Protein AF-A0A958JP51-F1 (afdb_monomer_lite)

Secondary structure (DSSP, 8-state):
--------TT-----TT--HHHHHHHHHHHHHHHHHHHHHHHHHHHHHHHHHHHH-HHHHHHHHTTS-HHHHHHHHHHHHHHHHHHHHHHHHHHTT-HHHHHHHHHHHHHHHHHHHHHHHHHHHHHHTTT--TTPPPP--------------------------------------SS-STT--HHHHHHHHSHHHHHHHHHHHHHHHHHHHHHHHHHHHHHHHHHHHHTT---TT--HHHHHHHHHHHHHHHHHHHHHHHHHT--

Radius of gyration: 28.47 Å; chains: 1; bounding box: 73×41×104 Å

Structure (mmCIF, N/CA/C/O backbone):
data_AF-A0A958JP51-F1
#
_entry.id   AF-A0A958JP51-F1
#
loop_
_atom_site.group_PDB
_atom_site.id
_atom_site.type_symbol
_atom_site.label_atom_id
_atom_site.label_alt_id
_atom_site.label_comp_id
_atom_site.label_asym_id
_atom_site.label_entity_id
_atom_site.label_seq_id
_atom_site.pdbx_PDB_ins_code
_atom_site.Cartn_x
_atom_site.Cartn_y
_atom_site.Cartn_z
_atom_site.occupancy
_atom_site.B_iso_or_equiv
_atom_site.auth_seq_id
_atom_site.auth_comp_id
_atom_site.auth_asym_id
_atom_site.auth_atom_id
_atom_site.pdbx_PDB_model_num
ATOM 1 N N . MET A 1 1 ? -7.200 9.959 56.970 1.00 37.75 1 MET A N 1
ATOM 2 C CA . MET A 1 1 ? -8.333 9.121 56.521 1.00 37.75 1 MET A CA 1
ATOM 3 C C . MET A 1 1 ? -7.795 8.211 55.434 1.00 37.75 1 MET A C 1
ATOM 5 O O . MET A 1 1 ? -7.477 8.697 54.359 1.00 37.75 1 MET A O 1
ATOM 9 N N . ASN A 1 2 ? -7.560 6.942 55.772 1.00 36.47 2 ASN A N 1
ATOM 10 C CA . ASN A 1 2 ? -6.975 5.949 54.872 1.00 36.47 2 ASN A CA 1
ATOM 11 C C . ASN A 1 2 ? -8.091 5.343 54.016 1.00 36.47 2 ASN A C 1
ATOM 13 O O . ASN A 1 2 ? -8.955 4.657 54.556 1.00 36.47 2 ASN A O 1
ATOM 17 N N . SER A 1 3 ? -8.073 5.582 52.705 1.00 45.62 3 SER A N 1
ATOM 18 C CA . SER A 1 3 ? -8.899 4.826 51.760 1.00 45.62 3 SER A CA 1
ATOM 19 C C . SER A 1 3 ? -8.223 3.484 51.498 1.00 45.62 3 SER A C 1
ATOM 21 O O . SER A 1 3 ? -7.276 3.401 50.719 1.00 45.62 3 SER A O 1
ATOM 23 N N . ALA A 1 4 ? -8.672 2.444 52.196 1.00 45.09 4 ALA A N 1
ATOM 24 C CA . ALA A 1 4 ? -8.298 1.072 51.893 1.00 45.09 4 ALA A CA 1
ATOM 25 C C . ALA A 1 4 ? -8.981 0.657 50.581 1.00 45.09 4 ALA A C 1
ATOM 27 O O . ALA A 1 4 ? -10.206 0.623 50.495 1.00 45.09 4 ALA A O 1
ATOM 28 N N . VAL A 1 5 ? -8.173 0.391 49.555 1.00 55.03 5 VAL A N 1
ATOM 29 C CA . VAL A 1 5 ? -8.600 -0.295 48.334 1.00 55.03 5 VAL A CA 1
ATOM 30 C C . VAL A 1 5 ? -8.840 -1.753 48.706 1.00 55.03 5 VAL A C 1
ATOM 32 O O . VAL A 1 5 ? -7.921 -2.449 49.132 1.00 55.03 5 VAL A O 1
ATOM 35 N N . GLU A 1 6 ? -10.089 -2.183 48.590 1.00 50.16 6 GLU A N 1
ATOM 36 C CA . GLU A 1 6 ? -10.520 -3.558 48.806 1.00 50.16 6 GLU A CA 1
ATOM 37 C C . GLU A 1 6 ? -9.935 -4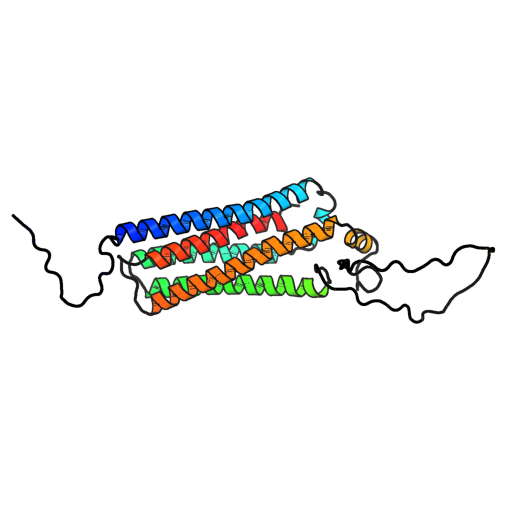.441 47.693 1.00 50.16 6 GLU A C 1
ATOM 39 O O . GLU A 1 6 ? -10.326 -4.353 46.529 1.00 50.16 6 GLU A O 1
ATOM 44 N N . THR A 1 7 ? -8.921 -5.239 48.029 1.00 52.84 7 THR A N 1
ATOM 45 C CA . THR A 1 7 ? -8.293 -6.187 47.108 1.00 52.84 7 THR A CA 1
ATOM 46 C C . THR A 1 7 ? -9.070 -7.503 47.114 1.00 52.84 7 THR A C 1
ATOM 48 O O . THR A 1 7 ? -9.228 -8.144 48.152 1.00 52.84 7 THR A O 1
ATOM 51 N N . ILE A 1 8 ? -9.560 -7.920 45.944 1.00 51.72 8 ILE A N 1
ATOM 52 C CA . ILE A 1 8 ? -10.233 -9.213 45.767 1.00 51.72 8 ILE A CA 1
ATOM 53 C C . ILE A 1 8 ? -9.187 -10.340 45.907 1.00 51.72 8 ILE A C 1
ATOM 55 O O . ILE A 1 8 ? -8.178 -10.320 45.199 1.00 51.72 8 ILE A O 1
ATOM 59 N N . PRO A 1 9 ? -9.381 -11.327 46.802 1.00 43.66 9 PRO A N 1
ATOM 60 C CA . PRO A 1 9 ? -8.396 -12.379 47.030 1.00 43.66 9 PRO A CA 1
ATOM 61 C C . PRO A 1 9 ? -8.438 -13.423 45.902 1.00 43.66 9 PRO A C 1
ATOM 63 O O . PRO A 1 9 ? -9.409 -14.169 45.782 1.00 43.66 9 PRO A O 1
ATOM 66 N N . GLY A 1 10 ? -7.375 -13.497 45.091 1.00 57.69 10 GLY A N 1
ATOM 67 C CA . GLY A 1 10 ? -7.165 -14.590 44.128 1.00 57.69 10 GLY A CA 1
ATOM 68 C C . GLY A 1 10 ? -6.575 -14.214 42.764 1.00 57.69 10 GLY A C 1
ATOM 69 O O . GLY A 1 10 ? -6.248 -15.118 41.998 1.00 57.69 10 GLY A O 1
ATOM 70 N N . GLU A 1 11 ? -6.410 -12.930 42.440 1.00 50.94 11 GLU A N 1
ATOM 71 C CA . GLU A 1 11 ? -5.748 -12.527 41.190 1.00 50.94 11 GLU A CA 1
ATOM 72 C C . GLU A 1 11 ? -4.213 -12.592 41.321 1.00 50.94 11 GLU A C 1
ATOM 74 O O . GLU A 1 11 ? -3.666 -12.151 42.339 1.00 50.94 11 GLU A O 1
ATOM 79 N N . PRO A 1 12 ? -3.485 -13.117 40.312 1.00 52.62 12 PRO A N 1
ATOM 80 C CA . PRO A 1 12 ? -2.040 -12.938 40.242 1.00 52.62 12 PRO A CA 1
ATOM 81 C C . PRO A 1 12 ? -1.725 -11.435 40.261 1.00 52.62 12 PRO A C 1
ATOM 83 O O . PRO A 1 12 ? -2.520 -10.653 39.738 1.00 52.62 12 PRO A O 1
ATOM 86 N N . PRO A 1 13 ? -0.580 -11.001 40.816 1.00 46.22 13 PRO A N 1
ATOM 87 C CA . PRO A 1 13 ? -0.207 -9.592 40.869 1.00 46.22 13 PRO A CA 1
ATOM 88 C C . PRO A 1 13 ? 0.138 -9.093 39.458 1.00 46.22 13 PRO A C 1
ATOM 90 O O . PRO A 1 13 ? 1.299 -8.961 39.075 1.00 46.22 13 PRO A O 1
ATOM 93 N N . HIS A 1 14 ? -0.881 -8.852 38.640 1.00 55.03 14 HIS A N 1
ATOM 94 C CA . HIS A 1 14 ? -0.756 -8.191 37.357 1.00 55.03 14 HIS A CA 1
ATOM 95 C C . HIS A 1 14 ? -0.577 -6.705 37.650 1.00 55.03 14 HIS A C 1
ATOM 97 O O . HIS A 1 14 ? -1.416 -6.083 38.291 1.00 55.03 14 HIS A O 1
ATOM 103 N N . ALA A 1 15 ? 0.559 -6.147 37.238 1.00 47.84 15 ALA A N 1
ATOM 104 C CA . ALA A 1 15 ? 0.958 -4.776 37.527 1.00 47.84 15 ALA A CA 1
ATOM 105 C C . ALA A 1 15 ? -0.172 -3.759 37.253 1.00 47.84 15 ALA A C 1
ATOM 107 O O . ALA A 1 15 ? -0.397 -3.345 36.116 1.00 47.84 15 ALA A O 1
ATOM 108 N N . HIS A 1 16 ? -0.836 -3.302 38.317 1.00 51.72 16 HIS A N 1
ATOM 109 C CA . HIS A 1 16 ? -1.935 -2.328 38.313 1.00 51.72 16 HIS A CA 1
ATOM 110 C C . HIS A 1 16 ? -1.513 -0.894 37.901 1.00 51.72 16 HIS A C 1
ATOM 112 O O . HIS A 1 16 ? -2.215 0.068 38.200 1.00 51.72 16 HIS A O 1
ATOM 118 N N . HIS A 1 17 ? -0.366 -0.713 37.232 1.00 55.16 17 HIS A N 1
ATOM 119 C CA . HIS A 1 17 ? 0.190 0.608 36.902 1.00 55.16 17 HIS A CA 1
ATOM 120 C C . HIS A 1 17 ? -0.088 1.078 35.462 1.00 55.16 17 HIS A C 1
ATOM 122 O O . HIS A 1 17 ? 0.061 2.261 35.154 1.00 55.16 17 HIS A O 1
ATOM 128 N N . TRP A 1 18 ? -0.545 0.198 34.570 1.00 46.44 18 TRP A N 1
ATOM 129 C CA . TRP A 1 18 ? -0.950 0.603 33.223 1.00 46.44 18 TRP A CA 1
ATOM 130 C C . TRP A 1 18 ? -2.435 0.944 33.229 1.00 46.44 18 TRP A C 1
ATOM 132 O O . TRP A 1 18 ? -3.292 0.082 33.047 1.00 46.44 18 TRP A O 1
ATOM 142 N N . THR A 1 19 ? -2.761 2.219 33.439 1.00 59.75 19 THR A N 1
ATOM 143 C CA . THR A 1 19 ? -4.101 2.698 33.091 1.00 59.75 19 THR A CA 1
ATOM 144 C C . THR A 1 19 ? -4.345 2.396 31.607 1.00 59.75 19 THR A C 1
ATOM 146 O O . THR A 1 19 ? -3.432 2.487 30.780 1.00 59.75 19 THR A O 1
ATOM 149 N N . SER A 1 20 ? -5.577 2.038 31.240 1.00 65.25 20 SER A N 1
ATOM 150 C CA . SER A 1 20 ? -5.958 1.796 29.835 1.00 65.25 20 SER A CA 1
ATOM 151 C C . SER A 1 20 ? -5.598 2.972 28.914 1.00 65.25 20 SER A C 1
ATOM 153 O O . SER A 1 20 ? -5.308 2.776 27.736 1.00 65.25 20 SER A O 1
ATOM 155 N N . VAL A 1 21 ? -5.536 4.182 29.479 1.00 70.19 21 VAL A N 1
ATOM 156 C CA . VAL A 1 21 ? -5.087 5.409 28.820 1.00 70.19 21 VAL A CA 1
ATOM 157 C C . VAL A 1 21 ? -3.595 5.355 28.471 1.00 70.19 21 VAL A C 1
ATOM 159 O O . VAL A 1 21 ? -3.239 5.636 27.330 1.00 70.19 21 VAL A O 1
ATOM 162 N N . ASN A 1 22 ? -2.715 4.957 29.394 1.00 76.25 22 ASN A N 1
ATOM 163 C CA . ASN A 1 22 ? -1.275 4.850 29.118 1.00 76.25 22 ASN A CA 1
ATOM 164 C C . ASN A 1 22 ? -0.978 3.758 28.077 1.00 76.25 22 ASN A C 1
ATOM 166 O O . ASN A 1 22 ? -0.143 3.956 27.196 1.00 76.25 22 ASN A O 1
ATOM 170 N N . ALA A 1 23 ? -1.708 2.640 28.129 1.00 75.12 23 ALA A N 1
ATOM 171 C CA . ALA A 1 23 ? -1.588 1.564 27.144 1.00 75.12 23 ALA A CA 1
ATOM 172 C C . ALA A 1 23 ? -2.005 2.011 25.727 1.00 75.12 23 ALA A C 1
ATOM 174 O O . ALA A 1 23 ? -1.327 1.682 24.755 1.00 75.12 23 ALA A O 1
ATOM 175 N N . TYR A 1 24 ? -3.078 2.800 25.602 1.00 80.94 24 TYR A N 1
ATOM 176 C CA . TYR A 1 24 ? -3.524 3.368 24.323 1.00 80.94 24 TYR A 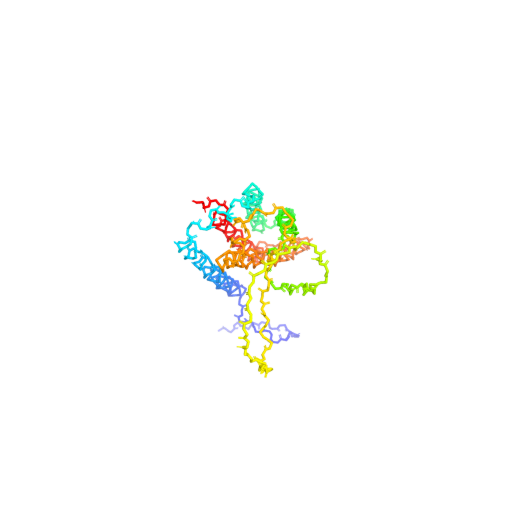CA 1
ATOM 177 C C . TYR A 1 24 ? -2.476 4.303 23.702 1.00 80.94 24 TYR A C 1
ATOM 179 O O . TYR A 1 24 ? -2.110 4.137 22.537 1.00 80.94 24 TYR A O 1
ATOM 187 N N . HIS A 1 25 ? -1.948 5.249 24.486 1.00 85.12 25 HIS A N 1
ATOM 188 C CA . HIS A 1 25 ? -0.916 6.171 24.006 1.00 85.12 25 HIS A CA 1
ATOM 189 C C . HIS A 1 25 ? 0.371 5.434 23.621 1.00 85.12 25 HIS A C 1
ATOM 191 O O . HIS A 1 25 ? 0.960 5.745 22.588 1.00 85.12 25 HIS A O 1
ATOM 197 N N . GLY A 1 26 ? 0.770 4.425 24.403 1.00 87.88 26 GLY A N 1
ATOM 198 C CA . GLY A 1 26 ? 1.921 3.579 24.092 1.00 87.88 26 GLY A CA 1
ATOM 199 C C . GLY A 1 26 ? 1.754 2.815 22.777 1.00 87.88 26 GLY A C 1
ATOM 200 O O . GLY A 1 26 ? 2.653 2.841 21.939 1.00 87.88 26 GLY A O 1
ATOM 201 N N . ALA A 1 27 ? 0.589 2.200 22.550 1.00 87.25 27 ALA A N 1
ATOM 202 C CA . ALA A 1 27 ? 0.302 1.486 21.305 1.00 87.25 27 ALA A CA 1
ATOM 203 C C . ALA A 1 27 ? 0.300 2.422 20.085 1.00 87.25 27 ALA A C 1
ATOM 205 O O . ALA A 1 27 ? 0.856 2.082 19.043 1.00 87.25 27 ALA A O 1
ATOM 206 N N . LYS A 1 28 ? -0.270 3.626 20.221 1.00 89.25 28 LYS A N 1
ATOM 207 C CA . LYS A 1 28 ? -0.290 4.632 19.152 1.00 89.25 28 LYS A CA 1
ATOM 208 C C . LYS A 1 28 ? 1.109 5.155 18.835 1.00 89.25 28 LYS A C 1
ATOM 210 O O . LYS A 1 28 ? 1.472 5.231 17.667 1.00 89.25 28 LYS A O 1
ATOM 215 N N . LEU A 1 29 ? 1.908 5.468 19.856 1.00 93.31 29 LEU A N 1
ATOM 216 C CA . LEU A 1 29 ? 3.301 5.883 19.683 1.00 93.31 29 LEU A CA 1
ATOM 217 C C . LEU A 1 29 ? 4.128 4.781 19.005 1.00 93.31 29 LEU A C 1
ATOM 219 O O . LEU A 1 29 ? 4.841 5.059 18.045 1.00 93.31 29 LEU A O 1
ATOM 223 N N . GLY A 1 30 ? 3.986 3.533 19.460 1.00 92.62 30 GLY A N 1
ATOM 224 C CA . GLY A 1 30 ? 4.644 2.381 18.844 1.00 92.62 30 GLY A CA 1
ATOM 225 C C . GLY A 1 30 ? 4.264 2.218 17.373 1.00 92.62 30 GLY A C 1
ATOM 226 O O . GLY A 1 30 ? 5.141 2.025 16.535 1.00 92.62 30 GLY A O 1
ATOM 227 N N . MET A 1 31 ? 2.981 2.386 17.044 1.00 93.38 31 MET A N 1
ATOM 228 C CA . MET A 1 31 ? 2.515 2.352 15.660 1.00 93.38 31 MET A CA 1
ATOM 229 C C . MET A 1 31 ? 3.140 3.467 14.819 1.00 93.38 31 MET A C 1
ATOM 231 O O . MET A 1 31 ? 3.646 3.186 13.745 1.00 93.38 31 MET A O 1
ATOM 235 N N . TRP A 1 32 ? 3.167 4.714 15.295 1.00 93.38 32 TRP A N 1
ATOM 236 C CA . TRP A 1 32 ? 3.796 5.821 14.560 1.00 93.38 32 TRP A CA 1
ATOM 237 C C . TRP A 1 32 ? 5.288 5.605 14.314 1.00 93.38 32 TRP A C 1
ATOM 239 O O . TRP A 1 32 ? 5.765 5.882 13.217 1.00 93.38 32 TRP A O 1
ATOM 249 N N . LEU A 1 33 ? 6.016 5.091 15.308 1.00 94.88 33 LEU A N 1
ATOM 250 C CA . LEU A 1 33 ? 7.431 4.755 15.150 1.00 94.88 33 LEU A CA 1
ATOM 251 C C . LEU A 1 33 ? 7.628 3.650 14.109 1.00 94.88 33 LEU A C 1
ATOM 253 O O . LEU A 1 33 ? 8.486 3.782 13.243 1.00 94.88 33 LEU A O 1
ATOM 257 N N . PHE A 1 34 ? 6.798 2.608 14.151 1.00 95.06 34 PHE A N 1
ATOM 258 C CA . PHE A 1 34 ? 6.803 1.548 13.147 1.00 95.06 34 PHE A CA 1
ATOM 259 C C . PHE A 1 34 ? 6.471 2.078 11.738 1.00 95.06 34 PHE A C 1
ATOM 261 O O . PHE A 1 34 ? 7.186 1.797 10.781 1.00 95.06 34 PHE A O 1
ATOM 268 N N . LEU A 1 35 ? 5.444 2.921 11.596 1.00 94.56 35 LEU A N 1
ATOM 269 C CA . LEU A 1 35 ? 5.109 3.555 10.316 1.00 94.56 35 LEU A CA 1
ATOM 270 C C . LEU A 1 35 ? 6.269 4.413 9.795 1.00 94.56 35 LEU A C 1
ATOM 272 O O . LEU A 1 35 ? 6.564 4.391 8.604 1.00 94.56 35 LEU A O 1
ATOM 276 N N . ALA A 1 36 ? 6.955 5.144 10.676 1.00 95.38 36 ALA A N 1
ATOM 277 C CA . ALA A 1 36 ? 8.116 5.939 10.298 1.00 95.38 36 ALA A CA 1
ATOM 278 C C . ALA A 1 36 ? 9.265 5.062 9.777 1.00 95.38 36 ALA A C 1
ATOM 280 O O . ALA A 1 36 ? 9.894 5.423 8.784 1.00 95.38 36 ALA A O 1
ATOM 281 N N . THR A 1 37 ? 9.521 3.900 10.388 1.00 96.12 37 THR A N 1
ATOM 282 C CA . THR A 1 37 ? 10.550 2.974 9.887 1.00 96.12 37 THR A CA 1
ATOM 283 C C . THR A 1 37 ? 10.197 2.401 8.520 1.00 96.12 37 THR A C 1
ATOM 285 O O . THR A 1 37 ? 11.075 2.316 7.664 1.00 96.12 37 THR A O 1
ATOM 288 N N . GLU A 1 38 ? 8.922 2.094 8.275 1.00 95.50 38 GLU A N 1
ATOM 289 C CA . GLU A 1 38 ? 8.458 1.641 6.959 1.00 95.50 38 GLU A CA 1
ATOM 290 C C . GLU A 1 38 ? 8.603 2.739 5.897 1.00 95.50 38 GLU A C 1
ATOM 292 O O . GLU A 1 38 ? 9.118 2.496 4.805 1.00 95.50 38 GLU A O 1
ATOM 297 N N . ILE A 1 39 ? 8.246 3.986 6.227 1.00 94.88 39 ILE A N 1
ATOM 298 C CA . ILE A 1 39 ? 8.467 5.132 5.334 1.00 94.88 39 ILE A CA 1
ATOM 299 C C . ILE A 1 39 ? 9.953 5.270 4.998 1.00 94.88 39 ILE A C 1
ATOM 301 O O . ILE A 1 39 ? 10.288 5.468 3.832 1.00 94.88 39 ILE A O 1
ATOM 305 N N . LEU A 1 40 ? 10.851 5.152 5.980 1.00 95.31 40 LEU A N 1
ATOM 306 C CA . LEU A 1 40 ? 12.295 5.235 5.743 1.00 95.31 40 LEU A CA 1
ATOM 307 C C . LEU A 1 40 ? 12.798 4.100 4.841 1.00 95.31 40 LEU A C 1
ATOM 309 O O . LEU A 1 40 ? 13.578 4.365 3.925 1.00 95.31 40 LEU A O 1
ATOM 313 N N . LEU A 1 41 ? 12.320 2.870 5.054 1.00 93.19 41 LEU A N 1
ATOM 314 C CA . LEU A 1 41 ? 12.662 1.710 4.229 1.00 93.19 41 LEU A CA 1
ATOM 315 C C . LEU A 1 41 ? 12.305 1.950 2.756 1.00 93.19 41 LEU A C 1
ATOM 317 O O . LEU A 1 41 ? 13.159 1.806 1.880 1.00 93.19 41 LEU A O 1
ATOM 321 N N . PHE A 1 42 ? 11.078 2.393 2.477 1.00 93.00 42 PHE A N 1
ATOM 322 C CA . PHE A 1 42 ? 10.661 2.706 1.109 1.00 93.00 42 PHE A CA 1
ATOM 323 C C . PHE A 1 42 ? 11.318 3.980 0.562 1.00 93.00 42 PHE A C 1
ATOM 325 O O . PHE A 1 42 ? 11.619 4.041 -0.627 1.00 93.00 42 PHE A O 1
ATOM 332 N N . SER A 1 43 ? 11.620 4.973 1.404 1.00 92.69 43 SER A N 1
ATOM 333 C CA . SER A 1 43 ? 12.287 6.214 0.978 1.00 92.69 43 SER A CA 1
ATOM 334 C C . SER A 1 43 ? 13.678 5.959 0.404 1.00 92.69 43 SER A C 1
ATOM 336 O O . SER A 1 43 ? 14.044 6.571 -0.602 1.00 92.69 43 SER A O 1
ATOM 338 N N . VAL A 1 44 ? 14.450 5.044 1.001 1.00 92.31 44 VAL A N 1
ATOM 339 C CA . VAL A 1 44 ? 15.766 4.659 0.470 1.00 92.31 44 VAL A CA 1
ATOM 340 C C . VAL A 1 44 ? 15.610 4.018 -0.907 1.00 92.31 44 VAL A C 1
ATOM 342 O O . VAL A 1 44 ? 16.285 4.433 -1.845 1.00 92.31 44 VAL A O 1
ATOM 345 N N . LEU A 1 45 ? 14.667 3.084 -1.062 1.00 89.94 45 LEU A N 1
ATOM 346 C CA . LEU A 1 45 ? 14.409 2.418 -2.342 1.00 89.94 45 LEU A CA 1
ATOM 347 C C . LEU A 1 45 ? 13.928 3.398 -3.424 1.00 89.94 45 LEU A C 1
ATOM 349 O O . LEU A 1 45 ? 14.433 3.365 -4.548 1.00 89.94 45 LEU A O 1
ATOM 353 N N . PHE A 1 46 ? 13.019 4.316 -3.081 1.00 90.25 46 PHE A N 1
ATOM 354 C CA . PHE A 1 46 ? 12.558 5.366 -3.990 1.00 90.25 46 PHE A CA 1
ATOM 355 C C . PHE A 1 46 ? 13.686 6.305 -4.405 1.00 90.25 46 PHE A C 1
ATOM 357 O O . PHE A 1 46 ? 13.808 6.623 -5.585 1.00 90.25 46 PHE A O 1
ATOM 364 N N . THR A 1 47 ? 14.536 6.721 -3.465 1.00 88.94 47 THR A N 1
ATOM 365 C CA . THR A 1 47 ? 15.676 7.599 -3.759 1.00 88.94 47 THR A CA 1
ATOM 366 C C . THR A 1 47 ? 16.688 6.889 -4.653 1.00 88.94 47 THR A C 1
ATOM 368 O O . THR A 1 47 ? 17.148 7.472 -5.632 1.00 88.94 47 THR A O 1
ATOM 371 N N . SER A 1 48 ? 16.997 5.617 -4.380 1.00 85.44 48 SER A N 1
ATOM 372 C CA . SER A 1 48 ? 17.865 4.806 -5.238 1.00 85.44 48 SER A CA 1
ATOM 373 C C . SER A 1 48 ? 17.313 4.697 -6.658 1.00 85.44 48 SER A C 1
ATOM 375 O O . SER A 1 48 ? 18.055 4.935 -7.608 1.00 85.44 48 SER A O 1
ATOM 377 N N . PHE A 1 49 ? 16.019 4.411 -6.820 1.00 84.50 49 PHE A N 1
ATOM 378 C CA . PHE A 1 49 ? 15.389 4.356 -8.139 1.00 84.50 49 PHE A CA 1
ATOM 379 C C . PHE A 1 49 ? 15.353 5.723 -8.834 1.00 84.50 49 PHE A C 1
ATOM 381 O O . PHE A 1 49 ? 15.629 5.807 -10.027 1.00 84.50 49 PHE A O 1
ATOM 388 N N . ALA A 1 50 ? 15.067 6.804 -8.105 1.00 85.44 50 ALA A N 1
ATOM 389 C CA . ALA A 1 50 ? 15.057 8.156 -8.654 1.00 85.44 50 ALA A CA 1
ATOM 390 C C . ALA A 1 50 ? 16.451 8.578 -9.144 1.00 85.44 50 ALA A C 1
ATOM 392 O O . ALA A 1 50 ? 16.586 9.057 -10.265 1.00 85.44 50 ALA A O 1
ATOM 393 N N . ILE A 1 51 ? 17.508 8.346 -8.358 1.00 84.69 51 ILE A N 1
ATOM 394 C CA . ILE A 1 51 ? 18.892 8.607 -8.788 1.00 84.69 51 ILE A CA 1
ATOM 395 C C . ILE A 1 51 ? 19.223 7.771 -10.026 1.00 84.69 51 ILE A C 1
ATOM 397 O O . ILE A 1 51 ? 19.758 8.292 -11.002 1.00 84.69 51 ILE A O 1
ATOM 401 N N . TYR A 1 52 ? 18.865 6.488 -10.005 1.00 79.25 52 TYR A N 1
ATOM 402 C CA . TYR A 1 52 ? 19.088 5.580 -11.121 1.00 79.25 52 TYR A CA 1
ATOM 403 C C . TYR A 1 52 ? 18.402 6.068 -12.413 1.00 79.25 52 TYR A C 1
ATOM 405 O O . TYR A 1 52 ? 19.023 6.115 -13.474 1.00 79.25 52 TYR A O 1
ATOM 413 N N . ARG A 1 53 ? 17.157 6.543 -12.301 1.00 77.38 53 ARG A N 1
ATOM 414 C CA . ARG A 1 53 ? 16.391 7.201 -13.371 1.00 77.38 53 ARG A CA 1
ATOM 415 C C . ARG A 1 53 ? 17.112 8.433 -13.916 1.00 77.38 53 ARG A C 1
ATOM 417 O O . ARG A 1 53 ? 17.216 8.561 -15.131 1.00 77.38 53 ARG A O 1
ATOM 424 N N . PHE A 1 54 ? 17.588 9.328 -13.046 1.00 79.81 54 PHE A N 1
ATOM 425 C CA . PHE A 1 54 ? 18.257 10.570 -13.457 1.00 79.81 54 PHE A CA 1
ATOM 426 C C . PHE A 1 54 ? 19.578 10.320 -14.191 1.00 79.81 54 PHE A C 1
ATOM 428 O O . PHE A 1 54 ? 19.926 11.081 -15.090 1.00 79.81 54 PHE A O 1
ATOM 435 N N . LEU A 1 55 ? 20.305 9.261 -13.827 1.00 76.50 55 LEU A N 1
ATOM 436 C CA . LEU A 1 55 ? 21.584 8.915 -14.449 1.00 76.50 55 LEU A CA 1
ATOM 437 C C . LEU A 1 55 ? 21.419 8.196 -15.800 1.00 76.50 55 LEU A C 1
ATOM 439 O O . LEU A 1 55 ? 22.250 8.386 -16.684 1.00 76.50 55 LEU A O 1
ATOM 443 N N . TYR A 1 56 ? 20.347 7.417 -15.985 1.00 71.00 56 TYR A N 1
ATOM 444 C CA . TYR A 1 56 ? 20.117 6.584 -17.178 1.00 71.00 56 TYR A CA 1
ATOM 445 C C . TYR A 1 56 ? 18.795 6.916 -17.890 1.00 71.00 56 TYR A C 1
ATOM 447 O O . TYR A 1 56 ? 18.023 6.032 -18.264 1.00 71.00 56 TYR A O 1
ATOM 455 N N . LEU A 1 57 ? 18.535 8.212 -18.104 1.00 64.19 57 LEU A N 1
ATOM 456 C CA . LEU A 1 57 ? 17.300 8.724 -18.719 1.00 64.19 57 LEU A CA 1
ATOM 457 C C . LEU A 1 57 ? 17.008 8.121 -20.111 1.00 64.19 57 LEU A C 1
ATOM 459 O O . LEU A 1 57 ? 15.845 7.879 -20.425 1.00 64.19 57 LEU A O 1
ATOM 463 N N . GLY A 1 58 ? 18.044 7.860 -20.920 1.00 58.88 58 GLY A N 1
ATOM 464 C CA . GLY A 1 58 ? 17.913 7.401 -22.312 1.00 58.88 58 GLY A CA 1
ATOM 465 C C . GLY A 1 58 ? 17.544 5.922 -22.495 1.00 58.88 58 GLY A C 1
ATOM 466 O O . GLY A 1 58 ? 16.830 5.598 -23.437 1.00 58.88 58 GLY A O 1
ATOM 467 N N . GLU A 1 59 ? 17.968 5.025 -21.595 1.00 56.91 59 GLU A N 1
ATOM 468 C CA . GLU A 1 59 ? 17.615 3.589 -21.660 1.00 56.91 59 GLU A CA 1
ATOM 469 C C . GLU A 1 59 ? 16.296 3.269 -20.938 1.00 56.91 59 GLU A C 1
ATOM 471 O O . GLU A 1 59 ? 15.682 2.228 -21.170 1.00 56.91 59 GLU A O 1
ATOM 476 N N . PHE A 1 60 ? 15.825 4.185 -20.088 1.00 56.97 60 PHE A N 1
ATOM 477 C CA . PHE A 1 60 ? 14.584 4.034 -19.331 1.00 56.97 60 PHE A CA 1
ATOM 478 C C . PHE A 1 60 ? 13.334 4.065 -20.216 1.00 56.97 60 PHE A C 1
ATOM 480 O O . PHE A 1 60 ? 12.390 3.324 -19.959 1.00 56.97 60 PHE A O 1
ATOM 487 N N . HIS A 1 61 ? 13.339 4.880 -21.274 1.00 55.41 61 HIS A N 1
ATOM 488 C CA . HIS A 1 61 ? 12.186 5.040 -22.165 1.00 55.41 61 HIS A CA 1
ATOM 489 C C . HIS A 1 61 ? 11.816 3.721 -22.870 1.00 55.41 61 HIS A C 1
ATOM 491 O O . HIS A 1 61 ? 10.648 3.416 -23.075 1.00 55.41 61 HIS A O 1
ATOM 497 N N . SER A 1 62 ? 12.803 2.871 -23.171 1.00 54.81 62 SER A N 1
ATOM 498 C CA . SER A 1 62 ? 12.579 1.544 -23.766 1.00 54.81 62 SER A CA 1
ATOM 499 C C . SER A 1 62 ? 12.020 0.517 -22.770 1.00 54.81 62 SER A C 1
ATOM 501 O O . SER A 1 62 ? 11.421 -0.482 -23.177 1.00 54.81 62 SER A O 1
ATOM 503 N N . ALA A 1 63 ? 12.230 0.738 -21.468 1.00 56.72 63 ALA A N 1
ATOM 504 C CA . ALA A 1 63 ? 11.761 -0.138 -20.398 1.00 56.72 63 ALA A CA 1
ATOM 505 C C . ALA A 1 63 ? 10.370 0.268 -19.876 1.00 56.72 63 ALA A C 1
ATOM 507 O O . ALA A 1 63 ? 9.550 -0.616 -19.628 1.00 56.72 63 ALA A O 1
ATOM 508 N N . SER A 1 64 ? 10.071 1.570 -19.768 1.00 58.41 64 SER A N 1
ATOM 509 C CA . SER A 1 64 ? 8.763 2.074 -19.312 1.00 58.41 64 SER A CA 1
ATOM 510 C C . SER A 1 64 ? 7.628 1.726 -20.280 1.00 58.41 64 SER A C 1
ATOM 512 O O . SER A 1 64 ? 6.533 1.382 -19.840 1.00 58.41 64 SER A O 1
ATOM 514 N N . LEU A 1 65 ? 7.905 1.676 -21.588 1.00 59.47 65 LEU A N 1
ATOM 515 C CA . LEU A 1 65 ? 6.938 1.268 -22.618 1.00 59.47 65 LEU A CA 1
ATOM 516 C C . LEU A 1 65 ? 6.447 -0.185 -22.479 1.00 59.47 65 LEU A C 1
ATOM 518 O O . LEU A 1 65 ? 5.413 -0.537 -23.044 1.00 59.47 65 LEU A O 1
ATOM 522 N N . GLN A 1 66 ? 7.166 -1.037 -21.741 1.00 58.19 66 GLN A N 1
ATOM 523 C CA . GLN A 1 66 ? 6.753 -2.422 -21.480 1.00 58.19 66 GLN A CA 1
ATOM 524 C C . GLN A 1 66 ? 5.825 -2.548 -20.261 1.00 58.19 66 GLN A C 1
ATOM 526 O O . GLN A 1 66 ? 5.347 -3.643 -19.950 1.00 58.19 66 GLN A O 1
ATOM 531 N N . LEU A 1 67 ? 5.576 -1.451 -19.540 1.00 67.75 67 LEU A N 1
ATOM 532 C CA . LEU A 1 67 ? 4.657 -1.419 -18.413 1.00 67.75 67 LEU A CA 1
ATOM 533 C C . LEU A 1 67 ? 3.290 -0.891 -18.861 1.00 67.75 67 LEU A C 1
ATOM 535 O O . LEU A 1 67 ? 3.151 0.235 -19.332 1.00 67.75 67 LEU A O 1
ATOM 539 N N . ASP A 1 68 ? 2.243 -1.691 -18.651 1.00 72.00 68 ASP A N 1
ATOM 540 C CA . ASP A 1 68 ? 0.875 -1.256 -18.924 1.00 72.00 68 ASP A CA 1
ATOM 541 C C . ASP A 1 68 ? 0.364 -0.345 -17.796 1.00 72.00 68 ASP A C 1
ATOM 543 O O . ASP A 1 68 ? -0.122 -0.790 -16.748 1.00 72.00 68 ASP A O 1
ATOM 547 N N . TRP A 1 69 ? 0.463 0.965 -18.021 1.00 78.81 69 TRP A N 1
ATOM 548 C CA . TRP A 1 69 ? -0.026 1.981 -17.090 1.00 78.81 69 TRP A CA 1
ATOM 549 C C . TRP A 1 69 ? -1.533 1.871 -16.817 1.00 78.81 69 TRP A C 1
ATOM 551 O O . TRP A 1 69 ? -1.976 2.311 -15.757 1.00 78.81 69 TRP A O 1
ATOM 561 N N . ARG A 1 70 ? -2.338 1.269 -17.709 1.00 80.31 70 ARG A N 1
ATOM 562 C CA . ARG A 1 70 ? -3.802 1.154 -17.544 1.00 80.31 70 ARG A CA 1
ATOM 563 C C . ARG A 1 70 ? -4.158 0.173 -16.434 1.00 80.31 70 ARG A C 1
ATOM 565 O O . ARG A 1 70 ? -5.046 0.443 -15.618 1.00 80.31 70 ARG A O 1
ATOM 572 N N . MET A 1 71 ? -3.435 -0.943 -16.375 1.00 77.75 71 MET A N 1
ATOM 573 C CA . MET A 1 71 ? -3.561 -1.933 -15.303 1.00 77.75 71 MET A CA 1
ATOM 574 C C . MET A 1 71 ? -3.083 -1.345 -13.969 1.00 77.75 71 MET A C 1
ATOM 576 O O . MET A 1 71 ? -3.735 -1.522 -12.937 1.00 77.75 71 MET A O 1
ATOM 580 N N . GLY A 1 72 ? -2.004 -0.555 -13.999 1.00 80.06 72 GLY A N 1
ATOM 581 C CA . GLY A 1 72 ? -1.541 0.221 -12.845 1.00 80.06 72 GLY A CA 1
ATOM 582 C C . GLY A 1 72 ? -2.566 1.253 -12.352 1.00 80.06 72 GLY A C 1
ATOM 583 O O . GLY A 1 72 ? -2.866 1.295 -11.162 1.00 80.06 72 GLY A O 1
ATOM 584 N N . ALA A 1 73 ? -3.167 2.030 -13.255 1.00 84.75 73 ALA A N 1
ATOM 585 C CA . ALA A 1 73 ? -4.142 3.070 -12.925 1.00 84.75 73 ALA A CA 1
ATOM 586 C C . ALA A 1 73 ? -5.438 2.493 -12.339 1.00 84.75 73 ALA A C 1
ATOM 588 O O . ALA A 1 73 ? -5.980 3.032 -11.374 1.00 84.75 73 ALA A O 1
ATOM 589 N N . THR A 1 74 ? -5.906 1.365 -12.883 1.00 85.81 74 THR A N 1
ATOM 590 C CA . THR A 1 74 ? -7.077 0.648 -12.354 1.00 85.81 74 THR A CA 1
ATOM 591 C C . THR A 1 74 ? -6.832 0.204 -10.912 1.00 85.81 74 THR A C 1
ATOM 593 O O . THR A 1 74 ? -7.680 0.414 -10.046 1.00 85.81 74 THR A O 1
ATOM 596 N N . ASN A 1 75 ? -5.644 -0.333 -10.627 1.00 86.56 75 ASN A N 1
ATOM 597 C CA . ASN A 1 75 ? -5.241 -0.711 -9.273 1.00 86.56 75 ASN A CA 1
ATOM 598 C C . ASN A 1 75 ? -5.196 0.484 -8.318 1.00 86.56 75 ASN A C 1
ATOM 600 O O . ASN A 1 75 ? -5.711 0.397 -7.207 1.00 86.56 75 ASN A O 1
ATOM 604 N N . THR A 1 76 ? -4.642 1.614 -8.756 1.00 88.56 76 THR A N 1
ATOM 605 C CA . THR A 1 76 ? -4.613 2.841 -7.952 1.00 88.56 76 THR A CA 1
ATOM 606 C C . THR A 1 76 ? -6.026 3.335 -7.626 1.00 88.56 76 THR A C 1
ATOM 608 O O . THR A 1 76 ? -6.304 3.680 -6.482 1.00 88.56 76 THR A O 1
ATOM 611 N N . ALA A 1 77 ? -6.960 3.298 -8.582 1.00 89.25 77 ALA A N 1
ATOM 612 C CA . ALA A 1 77 ? -8.357 3.650 -8.319 1.00 89.25 77 ALA A CA 1
ATOM 613 C C . ALA A 1 77 ? -9.010 2.706 -7.291 1.00 89.25 77 ALA A C 1
ATOM 615 O O . ALA A 1 77 ? -9.684 3.166 -6.368 1.00 89.25 77 ALA A O 1
ATOM 616 N N . VAL A 1 78 ? -8.779 1.393 -7.416 1.00 90.38 78 VAL A N 1
ATOM 617 C CA . VAL A 1 78 ? -9.279 0.386 -6.464 1.00 90.38 78 VAL A CA 1
ATOM 618 C C . VAL A 1 78 ? -8.733 0.631 -5.058 1.00 90.38 78 VAL A C 1
ATOM 620 O O . VAL A 1 78 ? -9.493 0.550 -4.091 1.00 90.38 78 VAL A O 1
ATOM 623 N N . LEU A 1 79 ? -7.446 0.952 -4.927 1.00 88.50 79 LEU A N 1
ATOM 624 C CA . LEU A 1 79 ? -6.826 1.180 -3.626 1.00 88.50 79 LEU A CA 1
ATOM 625 C C . LEU A 1 79 ? -7.276 2.492 -2.971 1.00 88.50 79 LEU A C 1
ATOM 627 O O . LEU A 1 79 ? -7.607 2.472 -1.789 1.00 88.50 79 LEU A O 1
ATOM 631 N N . ILE A 1 80 ? -7.452 3.575 -3.733 1.00 91.31 80 ILE A N 1
ATOM 632 C CA . ILE A 1 80 ? -8.015 4.831 -3.205 1.00 91.31 80 ILE A CA 1
ATOM 633 C C . ILE A 1 80 ? -9.427 4.600 -2.648 1.00 91.31 80 ILE A C 1
ATOM 635 O O . ILE A 1 80 ? -9.757 5.047 -1.545 1.00 91.31 80 ILE A O 1
ATOM 639 N N . ILE A 1 81 ? -10.269 3.867 -3.388 1.00 92.19 81 ILE A N 1
ATOM 640 C CA . ILE A 1 81 ? -11.615 3.505 -2.925 1.00 92.19 81 ILE A CA 1
ATOM 641 C C . ILE A 1 81 ? -11.517 2.624 -1.670 1.00 92.19 81 ILE A C 1
ATOM 643 O O . ILE A 1 81 ? -12.239 2.848 -0.698 1.00 92.19 81 ILE A O 1
ATOM 647 N N . SER A 1 82 ? -10.595 1.660 -1.659 1.00 92.69 82 SER A N 1
ATOM 648 C CA . SER A 1 82 ? -10.330 0.793 -0.508 1.00 92.69 82 SER A CA 1
ATOM 649 C C . SER A 1 82 ? -9.957 1.602 0.739 1.00 92.69 82 SER A C 1
ATOM 651 O O . SER A 1 82 ? -10.593 1.443 1.783 1.00 92.69 82 SER A O 1
ATOM 653 N N . SER A 1 83 ? -9.022 2.545 0.630 1.00 91.81 83 SER A N 1
ATOM 654 C CA . SER A 1 83 ? -8.648 3.450 1.720 1.00 91.81 83 SER A CA 1
ATOM 655 C C . SER A 1 83 ? -9.822 4.279 2.213 1.00 91.81 83 SER A C 1
ATOM 657 O O . SER A 1 83 ? -10.053 4.356 3.419 1.00 91.81 83 SER A O 1
ATOM 659 N N . PHE A 1 84 ? -10.630 4.843 1.316 1.00 92.81 84 PHE A N 1
ATOM 660 C CA . PHE A 1 84 ? -11.824 5.575 1.731 1.00 92.81 84 PHE A CA 1
ATOM 661 C C . PHE A 1 84 ? -12.783 4.692 2.548 1.00 92.81 84 PHE A C 1
ATOM 663 O O . PHE A 1 84 ? -13.280 5.107 3.597 1.00 92.81 84 PHE A O 1
ATOM 670 N N . THR A 1 85 ? -12.994 3.438 2.135 1.00 93.25 85 THR A N 1
ATOM 671 C CA . THR A 1 85 ? -13.826 2.503 2.911 1.00 93.25 85 THR A CA 1
ATOM 672 C C . THR A 1 85 ? -13.224 2.123 4.262 1.00 93.25 85 THR A C 1
ATOM 674 O O . THR A 1 85 ? -13.977 1.972 5.226 1.00 93.25 85 THR A O 1
ATOM 677 N N . ALA A 1 86 ? -11.895 2.044 4.375 1.00 91.38 86 ALA A N 1
ATOM 678 C CA . ALA A 1 86 ? -11.209 1.797 5.642 1.00 91.38 86 ALA A CA 1
ATOM 679 C C . ALA A 1 86 ? -11.408 2.965 6.629 1.00 91.38 86 ALA A C 1
ATOM 681 O O . ALA A 1 86 ? -11.691 2.739 7.807 1.00 91.38 86 ALA A O 1
ATOM 682 N N . ALA A 1 87 ? -11.374 4.209 6.138 1.00 91.56 87 ALA A N 1
ATOM 683 C CA . ALA A 1 87 ? -11.669 5.396 6.941 1.00 91.56 87 ALA A CA 1
ATOM 684 C C . ALA A 1 87 ? -13.127 5.401 7.439 1.00 91.56 87 ALA A C 1
ATOM 686 O O . ALA A 1 87 ? -13.386 5.641 8.620 1.00 91.56 87 ALA A O 1
ATOM 687 N N . LEU A 1 88 ? -14.087 5.045 6.576 1.00 91.81 88 LEU A N 1
ATOM 688 C CA . LEU A 1 88 ? -15.488 4.877 6.983 1.00 91.81 88 LEU A CA 1
ATOM 689 C C . LEU A 1 88 ? -15.674 3.735 7.997 1.00 91.81 88 LEU A C 1
ATOM 691 O O . LEU A 1 88 ? -16.582 3.788 8.828 1.00 91.81 88 LEU A O 1
ATOM 695 N N . ALA A 1 89 ? -14.849 2.686 7.932 1.00 89.56 89 ALA A N 1
ATOM 696 C CA . ALA A 1 89 ? -14.879 1.600 8.906 1.00 89.56 89 ALA A CA 1
ATOM 697 C C . ALA A 1 89 ? -14.394 2.072 10.282 1.00 89.56 89 ALA A C 1
ATOM 699 O O . ALA A 1 89 ? -14.981 1.691 11.293 1.00 89.56 89 ALA A O 1
ATOM 700 N N . MET A 1 90 ? -13.370 2.927 10.326 1.00 89.56 90 MET A N 1
ATOM 701 C CA . MET A 1 90 ? -12.896 3.549 11.563 1.00 89.56 90 MET A CA 1
ATOM 702 C C . MET A 1 90 ? -13.965 4.460 12.183 1.00 89.56 90 MET A C 1
ATOM 704 O O . MET A 1 90 ? -14.242 4.334 13.375 1.00 89.56 90 MET A O 1
ATOM 708 N N . ASP A 1 91 ? -14.626 5.300 11.384 1.00 89.69 91 ASP A N 1
ATOM 709 C CA . ASP A 1 91 ? -15.751 6.131 11.842 1.00 89.69 91 ASP A CA 1
ATOM 710 C C . ASP A 1 91 ? -16.900 5.275 12.407 1.00 89.69 91 ASP A C 1
ATOM 712 O O . ASP A 1 91 ? -17.395 5.500 13.514 1.00 89.69 91 ASP A O 1
ATOM 716 N N . ALA A 1 92 ? -17.273 4.203 11.704 1.00 88.19 92 ALA A N 1
ATOM 717 C CA . ALA A 1 92 ? -18.289 3.272 12.184 1.00 88.19 92 ALA A CA 1
ATOM 718 C C . ALA A 1 92 ? -17.880 2.552 13.485 1.00 88.19 92 ALA A C 1
ATOM 720 O O . ALA A 1 92 ? -18.753 2.200 14.285 1.00 88.19 92 ALA A O 1
ATOM 721 N N . ALA A 1 93 ? -16.580 2.323 13.701 1.00 86.50 93 ALA A N 1
ATOM 722 C CA . ALA A 1 93 ? -16.056 1.702 14.915 1.00 86.50 93 ALA A CA 1
ATOM 723 C C . ALA A 1 93 ? -16.118 2.653 16.113 1.00 86.50 93 ALA A C 1
ATOM 725 O O . ALA A 1 93 ? -16.447 2.204 17.212 1.00 86.50 93 ALA A O 1
ATOM 726 N N . GLN A 1 94 ? -15.883 3.950 15.896 1.00 85.56 94 GLN A N 1
ATOM 727 C CA . GLN A 1 94 ? -16.050 4.979 16.927 1.00 85.56 94 GLN A CA 1
ATOM 728 C C . GLN A 1 94 ? -17.503 5.054 17.411 1.00 85.56 94 GLN A C 1
ATOM 730 O O . GLN A 1 94 ? -17.736 5.146 18.608 1.00 85.56 94 GLN A O 1
ATOM 735 N N . HIS A 1 95 ? -18.476 4.886 16.512 1.00 86.06 95 HIS A N 1
ATOM 736 C CA . HIS A 1 95 ? -19.905 4.845 16.847 1.00 86.06 95 HIS A CA 1
ATOM 737 C C . HIS A 1 95 ? -20.407 3.460 17.323 1.00 86.06 95 HIS A C 1
ATOM 739 O O . HIS A 1 95 ? -21.615 3.226 17.402 1.00 86.06 95 HIS A O 1
ATOM 745 N N . GLY A 1 96 ? -19.516 2.490 17.576 1.00 82.62 96 GLY A N 1
ATOM 746 C CA . GLY A 1 96 ? -19.876 1.151 18.072 1.00 82.62 96 GLY A CA 1
ATOM 747 C C . GLY A 1 96 ? -20.663 0.267 17.087 1.00 82.62 96 GLY A C 1
ATOM 748 O O . GLY A 1 96 ? -21.192 -0.785 17.464 1.00 82.62 96 GLY A O 1
ATOM 749 N N . ASN A 1 97 ? -20.752 0.643 15.807 1.00 86.00 97 ASN A N 1
ATOM 750 C CA . ASN A 1 97 ? -21.546 -0.076 14.811 1.00 86.00 97 ASN A CA 1
ATOM 751 C C . ASN A 1 97 ? -20.766 -1.244 14.184 1.00 86.00 97 ASN A C 1
ATOM 753 O O . ASN A 1 97 ? -20.342 -1.204 13.027 1.00 86.00 97 ASN A O 1
ATOM 757 N N . ASN A 1 98 ? -20.637 -2.333 14.943 1.00 84.56 98 ASN A N 1
ATOM 758 C CA . ASN A 1 98 ? -19.901 -3.545 14.557 1.00 84.56 98 ASN A CA 1
ATOM 759 C C . ASN A 1 98 ? -20.302 -4.124 13.182 1.00 84.56 98 ASN A C 1
ATOM 761 O O . ASN A 1 98 ? -19.446 -4.602 12.437 1.00 84.56 98 ASN A O 1
ATOM 765 N N . LYS A 1 99 ? -21.594 -4.075 12.816 1.00 88.56 99 LYS A N 1
ATOM 766 C CA . LYS A 1 99 ? -22.073 -4.592 11.518 1.00 88.56 99 LYS A CA 1
ATOM 767 C C . LYS A 1 99 ? -21.525 -3.771 10.353 1.00 88.56 99 LYS A C 1
ATOM 769 O O . LYS A 1 99 ? -21.092 -4.345 9.355 1.00 88.56 99 LYS A O 1
ATOM 774 N N . ARG A 1 100 ? -21.541 -2.442 10.486 1.00 90.56 100 ARG A N 1
ATOM 775 C CA . ARG A 1 100 ? -21.027 -1.525 9.464 1.00 90.56 100 ARG A CA 1
ATOM 776 C C . ARG A 1 100 ? -19.507 -1.630 9.348 1.00 90.56 100 ARG A C 1
ATOM 778 O O . ARG A 1 100 ? -19.021 -1.751 8.230 1.00 90.56 100 ARG A O 1
ATOM 785 N N . VAL A 1 101 ? -18.792 -1.702 10.476 1.00 89.12 101 VAL A N 1
ATOM 786 C CA . VAL A 1 101 ? -17.337 -1.950 10.516 1.00 89.12 101 VAL A CA 1
ATOM 787 C C . VAL A 1 101 ? -16.984 -3.215 9.743 1.00 89.12 101 VAL A C 1
ATOM 789 O O . VAL A 1 101 ? -16.182 -3.167 8.819 1.00 89.12 101 VAL A O 1
ATOM 792 N N . ARG A 1 102 ? -17.628 -4.343 10.068 1.00 91.00 102 ARG A N 1
ATOM 793 C CA . ARG A 1 102 ? -17.378 -5.625 9.400 1.00 91.00 102 ARG A CA 1
ATOM 794 C C . ARG A 1 102 ? -17.589 -5.530 7.890 1.00 91.00 102 ARG A C 1
ATOM 796 O O . ARG A 1 102 ? -16.737 -5.970 7.132 1.00 91.00 102 ARG A O 1
ATOM 803 N N . ASN A 1 103 ? -18.722 -4.984 7.450 1.00 93.12 103 ASN A N 1
ATOM 804 C CA . ASN A 1 103 ? -19.042 -4.928 6.024 1.00 93.12 103 ASN A CA 1
ATOM 805 C C . ASN A 1 103 ? -18.065 -4.025 5.251 1.00 93.12 103 ASN A C 1
ATOM 807 O O . ASN A 1 103 ? -17.672 -4.376 4.143 1.00 93.12 103 ASN A O 1
ATOM 811 N N . LEU A 1 104 ? -17.654 -2.897 5.840 1.00 93.69 104 LEU A N 1
ATOM 812 C CA . LEU A 1 104 ? -16.678 -1.992 5.230 1.00 93.69 104 LEU A CA 1
ATOM 813 C C . LEU A 1 104 ? -15.281 -2.618 5.181 1.00 93.69 104 LEU A C 1
ATOM 815 O O . LEU A 1 104 ? -14.663 -2.607 4.125 1.00 93.69 104 LEU A O 1
ATOM 819 N N . LEU A 1 105 ? -14.823 -3.252 6.265 1.00 92.12 105 LEU A N 1
ATOM 820 C CA . LEU A 1 105 ? -13.529 -3.944 6.281 1.00 92.12 105 LEU A CA 1
ATOM 821 C C . LEU A 1 105 ? -13.483 -5.128 5.309 1.00 92.12 105 LEU A C 1
ATOM 823 O O . LEU A 1 105 ? -12.464 -5.333 4.656 1.00 92.12 105 LEU A O 1
ATOM 827 N N . LEU A 1 106 ? -14.574 -5.890 5.169 1.00 93.75 106 LEU A N 1
ATOM 828 C CA . LEU A 1 106 ? -14.664 -6.952 4.158 1.00 93.75 106 LEU A CA 1
ATOM 829 C C . LEU A 1 106 ? -14.499 -6.397 2.743 1.00 93.75 106 LEU A C 1
ATOM 831 O O . LEU A 1 106 ? -13.808 -7.004 1.929 1.00 93.75 106 LEU A O 1
ATOM 835 N N . PHE A 1 107 ? -15.111 -5.247 2.461 1.00 94.69 107 PHE A N 1
ATOM 836 C CA . PHE A 1 107 ? -14.952 -4.576 1.178 1.00 94.69 107 PHE A CA 1
ATOM 837 C C . PHE A 1 107 ? -13.496 -4.134 0.957 1.00 94.69 107 PHE A C 1
ATOM 839 O O . PHE A 1 107 ? -12.925 -4.433 -0.088 1.00 94.69 107 PHE A O 1
ATOM 846 N N . THR A 1 108 ? -12.860 -3.522 1.960 1.00 93.62 108 THR A N 1
ATOM 847 C CA . THR A 1 108 ? -11.441 -3.127 1.916 1.00 93.62 108 THR A CA 1
ATOM 848 C C . THR A 1 108 ? -10.522 -4.322 1.622 1.00 93.62 108 THR A C 1
ATOM 850 O O . THR A 1 108 ? -9.663 -4.254 0.740 1.00 93.62 108 THR A O 1
ATOM 853 N N . VAL A 1 109 ? -10.736 -5.453 2.306 1.00 93.88 109 VAL A N 1
ATOM 854 C CA . VAL A 1 109 ? -9.972 -6.694 2.084 1.00 93.88 109 VAL A CA 1
ATOM 855 C C . VAL A 1 109 ? -10.216 -7.250 0.679 1.00 93.88 109 VAL A C 1
ATOM 857 O O . VAL A 1 109 ? -9.266 -7.668 0.019 1.00 93.88 109 VAL A O 1
ATOM 860 N N . ALA A 1 110 ? -11.456 -7.222 0.182 1.00 94.12 110 ALA A N 1
ATOM 861 C CA . ALA A 1 110 ? -11.770 -7.660 -1.177 1.00 94.12 110 ALA A CA 1
ATOM 862 C C . ALA A 1 110 ? -11.056 -6.803 -2.237 1.00 94.12 110 ALA A C 1
ATOM 864 O O . ALA A 1 110 ? -10.482 -7.351 -3.176 1.00 94.12 110 ALA A O 1
ATOM 865 N N . CYS A 1 111 ? -11.014 -5.478 -2.060 1.00 92.62 111 CYS A N 1
ATOM 866 C CA . CYS A 1 111 ? -10.250 -4.579 -2.927 1.00 92.62 111 CYS A CA 1
ATOM 867 C C . CYS A 1 111 ? -8.745 -4.892 -2.912 1.00 92.62 111 CYS A C 1
ATOM 869 O O . CYS A 1 111 ? -8.125 -4.930 -3.973 1.00 92.62 111 CYS A O 1
ATOM 871 N N . GLY A 1 112 ? -8.167 -5.180 -1.740 1.00 89.88 112 GLY A N 1
ATOM 872 C CA . GLY A 1 112 ? -6.777 -5.644 -1.631 1.00 89.88 112 GLY A CA 1
ATOM 873 C C . GLY A 1 112 ? -6.530 -6.966 -2.369 1.00 89.88 112 GLY A C 1
ATOM 874 O O . GLY A 1 112 ? -5.519 -7.128 -3.047 1.00 89.88 112 GLY A O 1
ATOM 875 N N . GLY A 1 113 ? -7.492 -7.891 -2.319 1.00 92.12 113 GLY A N 1
ATOM 876 C CA . GLY A 1 113 ? -7.445 -9.136 -3.088 1.00 92.12 113 GLY A CA 1
ATOM 877 C C . GLY A 1 113 ? -7.455 -8.898 -4.600 1.00 92.12 113 GLY A C 1
ATOM 878 O O . GLY A 1 113 ? -6.644 -9.482 -5.313 1.00 92.12 113 GLY A O 1
ATOM 879 N N . ILE A 1 114 ? -8.318 -7.999 -5.088 1.00 90.31 114 ILE A N 1
ATOM 880 C CA . ILE A 1 114 ? -8.354 -7.602 -6.506 1.00 90.31 114 ILE A CA 1
ATOM 881 C C . ILE A 1 114 ? -6.997 -7.037 -6.933 1.00 90.31 114 ILE A C 1
ATOM 883 O O . ILE A 1 114 ? -6.463 -7.457 -7.958 1.00 90.31 114 ILE A O 1
ATOM 887 N N . PHE A 1 115 ? -6.410 -6.151 -6.124 1.00 89.12 115 PHE A N 1
ATOM 888 C CA . PHE A 1 115 ? -5.085 -5.591 -6.380 1.00 89.12 115 PHE A CA 1
ATOM 889 C C . PHE A 1 115 ? -4.016 -6.683 -6.557 1.00 89.12 115 PHE A C 1
ATOM 891 O O . PHE A 1 115 ? -3.273 -6.674 -7.542 1.00 89.12 115 PHE A O 1
ATOM 898 N N . LEU A 1 116 ? -3.971 -7.664 -5.648 1.00 89.44 116 LEU A N 1
ATOM 899 C CA . LEU A 1 116 ? -3.019 -8.776 -5.732 1.00 89.44 116 LEU A CA 1
ATOM 900 C C . LEU A 1 116 ? -3.255 -9.660 -6.961 1.00 89.44 116 LEU A C 1
ATOM 902 O O . LEU A 1 116 ? -2.290 -10.085 -7.588 1.00 89.44 116 LEU A O 1
ATOM 906 N N . VAL A 1 117 ? -4.511 -9.915 -7.338 1.00 89.06 117 VAL A N 1
ATOM 907 C CA . VAL A 1 117 ? -4.847 -10.715 -8.527 1.00 89.06 117 VAL A CA 1
ATOM 908 C C . VAL A 1 117 ? -4.399 -10.013 -9.807 1.00 89.06 117 VAL A C 1
ATOM 910 O O . VAL A 1 117 ? -3.748 -10.629 -10.649 1.00 89.06 117 VAL A O 1
ATOM 913 N N . VAL A 1 118 ? -4.689 -8.717 -9.948 1.00 86.06 118 VAL A N 1
ATOM 914 C CA . VAL A 1 118 ? -4.235 -7.929 -11.104 1.00 86.06 118 VAL A CA 1
ATOM 915 C C . VAL A 1 118 ? -2.708 -7.939 -11.180 1.00 86.06 118 VAL A C 1
ATOM 917 O O . VAL A 1 118 ? -2.145 -8.154 -12.255 1.00 86.06 118 VAL A O 1
ATOM 920 N N . LYS A 1 119 ? -2.028 -7.779 -10.038 1.00 82.06 119 LYS A N 1
ATOM 921 C CA . LYS A 1 119 ? -0.565 -7.843 -9.979 1.00 82.06 119 LYS A CA 1
ATOM 922 C C . LYS A 1 119 ? -0.013 -9.215 -10.316 1.00 82.06 119 LYS A C 1
ATOM 924 O O . LYS A 1 119 ? 0.977 -9.300 -11.033 1.00 82.06 119 LYS A O 1
ATOM 929 N N . TYR A 1 120 ? -0.659 -10.278 -9.859 1.00 82.75 120 TYR A N 1
ATOM 930 C CA . TYR A 1 120 ? -0.267 -11.639 -10.187 1.00 82.75 120 TYR A CA 1
ATOM 931 C C . TYR A 1 120 ? -0.307 -11.891 -11.698 1.00 82.75 120 TYR A C 1
ATOM 933 O O . TYR A 1 120 ? 0.645 -12.450 -12.241 1.00 82.75 120 TYR A O 1
ATOM 941 N N . PHE A 1 121 ? -1.355 -11.440 -12.393 1.00 82.44 121 PHE A N 1
ATOM 942 C CA . PHE A 1 121 ? -1.428 -11.556 -13.852 1.00 82.44 121 PHE A CA 1
ATOM 943 C C . PHE A 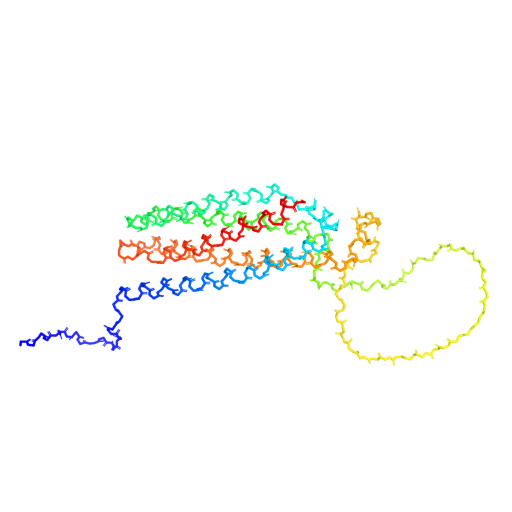1 121 ? -0.373 -10.702 -14.560 1.00 82.44 121 PHE A C 1
ATOM 945 O O . PHE A 1 121 ? 0.267 -11.180 -15.496 1.00 82.44 121 PHE A O 1
ATOM 952 N N . GLU A 1 122 ? -0.135 -9.478 -14.084 1.00 74.56 122 GLU A N 1
ATOM 953 C CA . GLU A 1 122 ? 0.906 -8.604 -14.634 1.00 74.56 122 GLU A CA 1
ATOM 954 C C . GLU A 1 122 ? 2.308 -9.215 -14.485 1.00 74.56 122 GLU A C 1
ATOM 956 O O . GLU A 1 122 ? 3.136 -9.112 -15.387 1.00 74.56 122 GLU A O 1
ATOM 961 N N . TYR A 1 123 ? 2.572 -9.878 -13.360 1.00 69.69 123 TYR A N 1
ATOM 962 C CA . TYR A 1 123 ? 3.820 -10.599 -13.134 1.00 69.69 123 TYR A CA 1
ATOM 963 C C . TYR A 1 123 ? 3.901 -11.863 -13.991 1.00 69.69 123 TYR A C 1
ATOM 965 O O . TYR A 1 123 ? 4.913 -12.058 -14.654 1.00 69.69 123 TYR A O 1
ATOM 973 N N . SER A 1 124 ? 2.847 -12.693 -14.014 1.00 63.69 124 SER A N 1
ATOM 974 C CA . SER A 1 124 ? 2.749 -13.953 -14.787 1.00 63.69 124 SER A CA 1
ATOM 975 C C . SER A 1 124 ? 3.082 -13.749 -16.260 1.00 63.69 124 SER A C 1
ATOM 977 O O . SER A 1 124 ? 3.899 -14.479 -16.806 1.00 63.69 124 SER A O 1
ATOM 979 N N . HIS A 1 125 ? 2.560 -12.689 -16.876 1.00 58.97 125 HIS A N 1
ATOM 980 C CA . HIS A 1 125 ? 2.879 -12.368 -18.266 1.00 58.97 125 HIS A CA 1
ATOM 981 C C . HIS A 1 125 ? 4.363 -12.003 -18.485 1.00 58.97 125 HIS A C 1
ATOM 983 O O . HIS A 1 125 ? 4.913 -12.258 -19.551 1.00 58.97 125 HIS A O 1
ATOM 989 N N . LYS A 1 126 ? 5.039 -11.453 -17.466 1.00 61.38 126 LYS A N 1
ATOM 990 C CA . LYS A 1 126 ? 6.477 -11.126 -17.492 1.00 61.38 126 LYS A CA 1
ATOM 991 C C . LYS A 1 126 ? 7.369 -12.337 -17.153 1.00 61.38 126 LYS A C 1
ATOM 993 O O . LYS A 1 126 ? 8.543 -12.333 -17.522 1.00 61.38 126 LYS A O 1
ATOM 998 N N . TYR A 1 127 ? 6.832 -13.385 -16.508 1.00 57.16 127 TYR A N 1
ATOM 999 C CA . TYR A 1 127 ? 7.533 -14.661 -16.257 1.00 57.16 127 TYR A CA 1
ATOM 1000 C C . TYR A 1 127 ? 7.899 -15.403 -17.540 1.00 57.16 127 TYR A C 1
ATOM 1002 O O . TYR A 1 127 ? 8.976 -16.002 -17.597 1.00 57.16 127 TYR A O 1
ATOM 1010 N N . ASP A 1 128 ? 7.066 -15.309 -18.572 1.00 50.59 128 ASP A N 1
ATOM 1011 C CA . ASP A 1 128 ? 7.295 -16.007 -19.840 1.00 50.59 128 ASP A CA 1
ATOM 1012 C C . ASP A 1 128 ? 8.391 -15.341 -20.695 1.00 50.59 128 ASP A C 1
ATOM 1014 O O . ASP A 1 128 ? 8.993 -15.986 -21.549 1.00 50.59 128 ASP A O 1
ATOM 1018 N N . ILE A 1 129 ? 8.719 -14.072 -20.416 1.00 52.28 129 ILE A N 1
ATOM 1019 C CA . ILE A 1 129 ? 9.695 -13.262 -21.172 1.00 52.28 129 ILE A CA 1
ATOM 1020 C C . ILE A 1 129 ? 11.129 -13.419 -20.603 1.00 52.28 129 ILE A C 1
ATOM 1022 O O . ILE A 1 129 ? 12.084 -12.834 -21.104 1.00 52.28 129 ILE A O 1
ATOM 1026 N N . GLY A 1 130 ? 11.331 -14.242 -19.563 1.00 51.56 130 GLY A N 1
ATOM 1027 C CA . GLY A 1 130 ? 12.674 -14.617 -19.078 1.00 51.56 130 GLY A CA 1
ATOM 1028 C C . GLY A 1 130 ? 13.442 -13.514 -18.335 1.00 51.56 130 GLY A C 1
ATOM 1029 O O . GLY A 1 130 ? 14.644 -13.631 -18.108 1.00 51.56 130 GLY A O 1
ATOM 1030 N N . LEU A 1 131 ? 12.752 -12.457 -17.916 1.00 52.78 131 LEU A N 1
ATOM 1031 C CA . LEU A 1 131 ? 13.318 -11.250 -17.313 1.00 52.78 131 LEU A CA 1
ATOM 1032 C C . LEU A 1 131 ? 13.483 -11.376 -15.787 1.00 52.78 131 LEU A C 1
ATOM 1034 O O . LEU A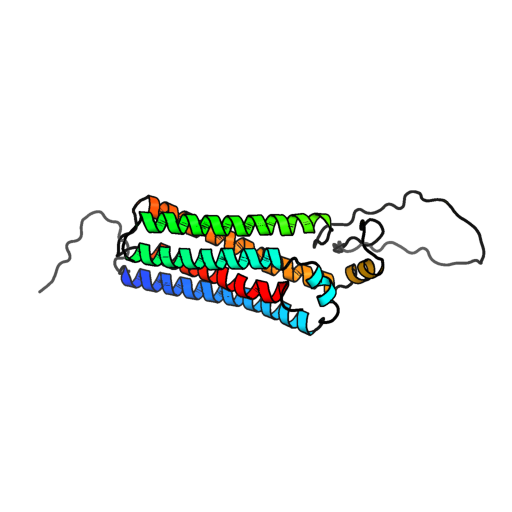 1 131 ? 12.984 -10.541 -15.030 1.00 52.78 131 LEU A O 1
ATOM 1038 N N . PHE A 1 132 ? 14.157 -12.441 -15.327 1.00 52.84 132 PHE A N 1
ATOM 1039 C CA . PHE A 1 132 ? 14.325 -12.713 -13.896 1.00 52.84 132 PHE A CA 1
ATOM 1040 C C . PHE A 1 132 ? 15.772 -12.689 -13.400 1.00 52.84 132 PHE A C 1
ATOM 1042 O O . PHE A 1 132 ? 16.647 -13.311 -14.002 1.00 52.84 132 PHE A O 1
ATOM 1049 N N . PRO A 1 133 ? 15.997 -12.087 -12.219 1.00 43.34 133 PRO A N 1
ATOM 1050 C CA . PRO A 1 133 ? 17.229 -12.263 -11.484 1.00 43.34 133 PRO A CA 1
ATOM 1051 C C . PRO A 1 133 ? 17.350 -13.702 -10.940 1.00 43.34 133 PRO A C 1
ATOM 1053 O O . PRO A 1 133 ? 16.600 -14.085 -10.044 1.00 43.34 133 PRO A O 1
ATOM 1056 N N . GLY A 1 134 ? 18.301 -14.496 -11.448 1.00 40.34 134 GLY A N 1
ATOM 1057 C CA . GLY A 1 134 ? 18.758 -15.722 -10.771 1.00 40.34 134 GLY A CA 1
ATOM 1058 C C . GLY A 1 134 ? 18.335 -17.077 -11.354 1.00 40.34 134 GLY A C 1
ATOM 1059 O O . GLY A 1 134 ? 18.365 -18.064 -10.620 1.00 40.34 134 GLY A O 1
ATOM 1060 N N . ARG A 1 135 ? 17.980 -17.186 -12.642 1.00 42.00 135 ARG A N 1
ATOM 1061 C CA . ARG A 1 135 ? 17.994 -18.502 -13.314 1.00 42.00 135 ARG A CA 1
ATOM 1062 C C . ARG A 1 135 ? 19.383 -18.769 -13.893 1.00 42.00 135 ARG A C 1
ATOM 1064 O O . ARG A 1 135 ? 19.920 -17.948 -14.623 1.00 42.00 135 ARG A O 1
ATOM 1071 N N . THR A 1 136 ? 19.958 -19.924 -13.570 1.00 41.72 136 THR A N 1
ATOM 1072 C CA . THR A 1 136 ? 21.114 -20.464 -14.291 1.00 41.72 136 THR A CA 1
ATOM 1073 C C . THR A 1 136 ? 20.678 -20.760 -15.721 1.00 41.72 136 THR A C 1
ATOM 1075 O O . THR A 1 136 ? 19.683 -21.464 -15.919 1.00 41.72 136 THR A O 1
ATOM 1078 N N . CYS A 1 137 ? 21.380 -20.207 -16.709 1.00 46.22 137 CYS A N 1
ATOM 1079 C CA . CYS A 1 137 ? 21.135 -20.562 -18.101 1.00 46.22 137 CYS A CA 1
ATOM 1080 C C . CYS A 1 137 ? 21.336 -22.075 -18.277 1.00 46.22 137 CYS A C 1
ATOM 1082 O O . CYS A 1 137 ? 22.266 -22.626 -17.683 1.00 46.22 137 CYS A O 1
ATOM 1084 N N . PRO A 1 138 ? 20.490 -22.763 -19.064 1.00 40.22 138 PRO A N 1
ATOM 1085 C CA . PRO A 1 138 ? 20.843 -24.085 -19.556 1.00 40.22 138 PRO A CA 1
ATOM 1086 C C . PRO A 1 138 ? 22.160 -23.945 -20.323 1.00 40.22 138 PRO A C 1
ATOM 1088 O O . PRO A 1 138 ? 22.240 -23.122 -21.236 1.00 40.22 138 PRO A O 1
ATOM 1091 N N . GLU A 1 139 ? 23.192 -24.696 -19.940 1.00 38.97 139 GLU A N 1
ATOM 1092 C CA . GLU A 1 139 ? 24.378 -24.839 -20.781 1.00 38.97 139 GLU A CA 1
ATOM 1093 C C . GLU A 1 139 ? 23.909 -25.394 -22.128 1.00 38.97 139 GLU A C 1
ATOM 1095 O O . GLU A 1 139 ? 23.438 -26.529 -22.220 1.00 38.97 139 GLU A O 1
ATOM 1100 N N . VAL A 1 140 ? 23.976 -24.578 -23.180 1.00 39.81 140 VAL A N 1
ATOM 1101 C CA . VAL A 1 140 ? 23.837 -25.089 -24.540 1.00 39.81 140 VAL A CA 1
ATOM 1102 C C . VAL A 1 140 ? 25.142 -25.817 -24.830 1.00 39.81 140 VAL A C 1
ATOM 1104 O O . VAL A 1 140 ? 26.135 -25.203 -25.219 1.00 39.81 140 VAL A O 1
ATOM 1107 N N . HIS A 1 141 ? 25.168 -27.132 -24.608 1.00 34.88 141 HIS A N 1
ATOM 1108 C CA . HIS A 1 141 ? 26.140 -27.973 -25.291 1.00 34.88 141 HIS A CA 1
ATOM 1109 C C . HIS A 1 141 ? 25.871 -27.802 -26.785 1.00 34.88 141 HIS A C 1
ATOM 1111 O O . HIS A 1 141 ? 24.784 -28.114 -27.271 1.00 34.88 141 HIS A O 1
ATOM 1117 N N . ALA A 1 142 ? 26.825 -27.175 -27.473 1.00 37.78 142 ALA A N 1
ATOM 1118 C CA . ALA A 1 142 ? 26.773 -26.896 -28.897 1.00 37.78 142 ALA A CA 1
ATOM 1119 C C . ALA A 1 142 ? 26.870 -28.209 -29.688 1.00 37.78 142 ALA A C 1
ATOM 1121 O O . ALA A 1 142 ? 27.897 -28.520 -30.288 1.00 37.78 142 ALA A O 1
ATOM 1122 N N . ASP A 1 143 ? 25.791 -28.981 -29.684 1.00 36.19 143 ASP A N 1
ATOM 1123 C CA . ASP A 1 143 ? 25.686 -30.212 -30.440 1.00 36.19 143 ASP A CA 1
ATOM 1124 C C . ASP A 1 143 ? 24.982 -29.919 -31.771 1.00 36.19 143 ASP A C 1
ATOM 1126 O O . ASP A 1 143 ? 23.771 -29.732 -31.852 1.00 36.19 143 ASP A O 1
ATOM 1130 N N . ALA A 1 144 ? 25.802 -29.921 -32.822 1.00 41.88 144 ALA A N 1
ATOM 1131 C CA . ALA A 1 144 ? 25.451 -30.154 -34.221 1.00 41.88 144 ALA A CA 1
ATOM 1132 C C . ALA A 1 144 ? 24.590 -29.101 -34.950 1.00 41.88 144 ALA A C 1
ATOM 1134 O O . ALA A 1 144 ? 23.390 -29.261 -35.153 1.00 41.88 144 ALA A O 1
ATOM 1135 N N . ALA A 1 145 ? 25.275 -28.135 -35.569 1.00 34.31 145 ALA A N 1
ATOM 1136 C CA . ALA A 1 145 ? 24.842 -27.571 -36.849 1.00 34.31 145 ALA A CA 1
ATOM 1137 C C . ALA A 1 145 ? 26.037 -27.487 -37.813 1.00 34.31 145 ALA A C 1
ATOM 1139 O O . ALA A 1 145 ? 26.629 -26.436 -38.040 1.00 34.31 145 ALA A O 1
ATOM 1140 N N . SER A 1 146 ? 26.422 -28.640 -38.363 1.00 33.69 146 SER A N 1
ATOM 1141 C CA . SER A 1 146 ? 27.316 -28.728 -39.516 1.00 33.69 146 SER A CA 1
ATOM 1142 C C . SER A 1 146 ? 26.569 -28.319 -40.790 1.00 33.69 146 SER A C 1
ATOM 1144 O O . SER A 1 146 ? 25.644 -29.019 -41.207 1.00 33.69 146 SER A O 1
ATOM 1146 N N . GLY A 1 147 ? 27.004 -27.245 -41.450 1.00 30.38 147 GLY A N 1
ATOM 1147 C CA . GLY A 1 147 ? 26.621 -26.963 -42.834 1.00 30.38 147 GLY A CA 1
ATOM 1148 C C . GLY A 1 147 ? 27.072 -25.591 -43.338 1.00 30.38 147 GLY A C 1
ATOM 1149 O O . GLY A 1 147 ? 26.529 -24.592 -42.891 1.00 30.38 147 GLY A O 1
ATOM 1150 N N . HIS A 1 148 ? 27.949 -25.600 -44.354 1.00 29.36 148 HIS A N 1
ATOM 1151 C CA . HIS A 1 148 ? 28.603 -24.484 -45.078 1.00 29.36 148 HIS A CA 1
ATOM 1152 C C . HIS A 1 148 ? 29.875 -23.946 -44.401 1.00 29.36 148 HIS A C 1
ATOM 1154 O O . HIS A 1 148 ? 29.852 -23.604 -43.232 1.00 29.36 148 HIS A O 1
ATOM 1160 N N . GLY A 1 149 ? 31.038 -23.824 -45.044 1.00 27.05 149 GLY A N 1
ATOM 1161 C CA . GLY A 1 149 ? 31.410 -23.934 -46.455 1.00 27.05 149 GLY A CA 1
ATOM 1162 C C . GLY A 1 149 ? 32.548 -22.939 -46.733 1.00 27.05 149 GLY A C 1
ATOM 1163 O O . GLY A 1 149 ? 32.300 -21.744 -46.791 1.00 27.05 149 GLY A O 1
ATOM 1164 N N . ASP A 1 150 ? 33.766 -23.469 -46.864 1.00 27.86 150 ASP A N 1
ATOM 1165 C CA . ASP A 1 150 ? 34.933 -22.974 -47.615 1.00 27.86 150 ASP A CA 1
ATOM 1166 C C . ASP A 1 150 ? 35.642 -21.629 -47.290 1.00 27.86 150 ASP A C 1
ATOM 1168 O O . ASP A 1 150 ? 35.327 -20.565 -47.811 1.00 27.86 150 ASP A O 1
ATOM 1172 N N . SER A 1 151 ? 36.818 -21.787 -46.656 1.00 26.41 151 SER A N 1
ATOM 1173 C CA . SER A 1 151 ? 38.160 -21.551 -47.249 1.00 26.41 151 SER A CA 1
ATOM 1174 C C . SER A 1 151 ? 39.021 -20.312 -46.870 1.00 26.41 151 SER A C 1
ATOM 1176 O O . SER A 1 151 ? 38.640 -19.161 -47.044 1.00 26.41 151 SER A O 1
ATOM 1178 N N . HIS A 1 152 ? 40.267 -20.652 -46.472 1.00 26.53 152 HIS A N 1
ATOM 1179 C CA . HIS A 1 152 ? 41.567 -19.938 -46.534 1.00 26.53 152 HIS A CA 1
ATOM 1180 C C . HIS A 1 152 ? 41.984 -18.881 -45.474 1.00 26.53 152 HIS A C 1
ATOM 1182 O O . HIS A 1 152 ? 41.667 -17.707 -45.610 1.00 26.53 152 HIS A O 1
ATOM 1188 N N . HIS A 1 153 ? 42.860 -19.260 -44.513 1.00 26.27 153 HIS A N 1
ATOM 1189 C CA . HIS A 1 153 ? 44.339 -19.051 -44.538 1.00 26.27 153 HIS A CA 1
ATOM 1190 C C . HIS A 1 153 ? 45.042 -19.279 -43.161 1.00 26.27 153 HIS A C 1
ATOM 1192 O O . HIS A 1 153 ? 44.756 -18.562 -42.213 1.00 26.27 153 HIS A O 1
ATOM 1198 N N . GLY A 1 154 ? 46.040 -20.186 -43.114 1.00 24.92 154 GLY A N 1
ATOM 1199 C CA . GLY A 1 154 ? 47.372 -19.986 -42.482 1.00 24.92 154 GLY A CA 1
ATOM 1200 C C . GLY A 1 154 ? 47.636 -20.299 -40.987 1.00 24.92 154 GLY A C 1
ATOM 1201 O O . GLY A 1 154 ? 47.283 -19.501 -40.132 1.00 24.92 154 GLY A O 1
ATOM 1202 N N . GLU A 1 155 ? 48.371 -21.401 -40.740 1.00 25.59 155 GLU A N 1
ATOM 1203 C CA . GLU A 1 155 ? 49.268 -21.791 -39.608 1.00 25.59 155 GLU A CA 1
ATOM 1204 C C . GLU A 1 155 ? 49.897 -20.629 -38.779 1.00 25.59 155 GLU A C 1
ATOM 1206 O O . GLU A 1 155 ? 50.155 -19.572 -39.344 1.00 25.59 155 GLU A O 1
ATOM 1211 N N . SER A 1 156 ? 50.297 -20.702 -37.495 1.00 25.11 156 SER A N 1
ATOM 1212 C CA . SER A 1 156 ? 50.710 -21.787 -36.577 1.00 25.11 156 SER A CA 1
ATOM 1213 C C . SER A 1 156 ? 50.870 -21.255 -35.129 1.00 25.11 156 SER A C 1
ATOM 1215 O O . SER A 1 156 ? 51.263 -20.105 -34.950 1.00 25.11 156 SER A O 1
ATOM 1217 N N . ASP A 1 157 ? 50.711 -22.157 -34.149 1.00 25.66 157 ASP A N 1
ATOM 1218 C CA . ASP A 1 157 ? 51.323 -22.213 -32.802 1.00 25.66 157 ASP A CA 1
ATOM 1219 C C . ASP A 1 157 ? 51.047 -21.130 -31.732 1.00 25.66 157 ASP A C 1
ATOM 1221 O O . ASP A 1 157 ? 51.497 -19.993 -31.811 1.00 25.66 157 ASP A O 1
ATOM 1225 N N . HIS A 1 158 ? 50.409 -21.543 -30.623 1.00 25.66 158 HIS A N 1
ATOM 1226 C CA . HIS A 1 158 ? 51.066 -21.765 -29.317 1.00 25.66 158 HIS A CA 1
ATOM 1227 C C . HIS A 1 158 ? 50.044 -21.915 -28.167 1.00 25.66 158 HIS A C 1
ATOM 1229 O O . HIS A 1 158 ? 49.237 -21.029 -27.914 1.00 25.66 158 HIS A O 1
ATOM 1235 N N . GLY A 1 159 ? 50.198 -22.980 -27.368 1.00 23.97 159 GLY A N 1
ATOM 1236 C CA . GLY A 1 159 ? 49.998 -22.890 -25.915 1.00 23.97 159 GLY A CA 1
ATOM 1237 C C . GLY A 1 159 ? 48.727 -23.499 -25.324 1.00 23.97 159 GLY A C 1
ATOM 1238 O O . GLY A 1 159 ? 47.838 -22.787 -24.874 1.00 23.97 159 GLY A O 1
ATOM 1239 N N . ALA A 1 160 ? 48.724 -24.821 -25.158 1.00 31.88 160 ALA A N 1
ATOM 1240 C CA . ALA A 1 160 ? 47.967 -25.457 -24.085 1.00 31.88 160 ALA A CA 1
ATOM 1241 C C . ALA A 1 160 ? 48.550 -25.047 -22.714 1.00 31.88 160 ALA A C 1
ATOM 1243 O O . ALA A 1 160 ? 49.687 -25.400 -22.401 1.00 31.88 160 ALA A O 1
ATOM 1244 N N . LYS A 1 161 ? 47.773 -24.328 -21.894 1.00 29.02 161 LYS A N 1
ATOM 1245 C CA . LYS A 1 161 ? 47.904 -24.239 -20.425 1.00 29.02 161 LYS A CA 1
ATOM 1246 C C . LYS A 1 161 ? 46.505 -23.998 -19.850 1.00 29.02 161 LYS A C 1
ATOM 1248 O O . LYS A 1 161 ? 45.872 -23.010 -20.184 1.00 29.02 161 LYS A O 1
ATOM 1253 N N . ALA A 1 162 ? 45.910 -25.006 -19.224 1.00 29.45 162 ALA A N 1
ATOM 1254 C CA . ALA A 1 162 ? 46.080 -25.380 -17.817 1.00 29.45 162 ALA A CA 1
ATOM 1255 C C . ALA A 1 162 ? 45.032 -24.680 -16.938 1.00 29.45 162 ALA A C 1
ATOM 1257 O O . ALA A 1 162 ? 45.128 -23.494 -16.644 1.00 29.45 162 ALA A O 1
ATOM 1258 N N . ASP A 1 163 ? 44.031 -25.488 -16.591 1.00 34.75 163 ASP A N 1
ATOM 1259 C CA . ASP A 1 163 ? 43.241 -25.497 -15.362 1.00 34.75 163 ASP A CA 1
ATOM 1260 C C . ASP A 1 163 ? 43.722 -24.532 -14.262 1.00 34.75 163 ASP A C 1
ATOM 1262 O O . ASP A 1 163 ? 44.793 -24.701 -13.674 1.00 34.75 163 ASP A O 1
ATOM 1266 N N . HIS A 1 164 ? 42.866 -23.557 -13.959 1.00 30.00 164 HIS A N 1
ATOM 1267 C CA . HIS A 1 164 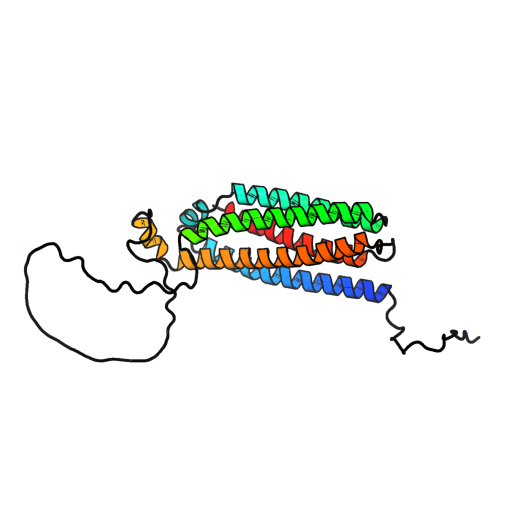? 42.833 -22.898 -12.665 1.00 30.00 164 HIS A CA 1
ATOM 1268 C C . HIS A 1 164 ? 41.420 -23.011 -12.095 1.00 30.00 164 HIS A C 1
ATOM 1270 O O . HIS A 1 164 ? 40.556 -22.169 -12.333 1.00 30.00 164 HIS A O 1
ATOM 1276 N N . GLY A 1 165 ? 41.203 -24.066 -11.314 1.00 32.22 165 GLY A N 1
ATOM 1277 C CA . GLY A 1 165 ? 40.123 -24.127 -10.345 1.00 32.22 165 GLY A CA 1
ATOM 1278 C C . GLY A 1 165 ? 40.144 -22.946 -9.367 1.00 32.22 165 GLY A C 1
ATOM 1279 O O . GLY A 1 165 ? 41.202 -22.472 -8.949 1.00 32.22 165 GLY A O 1
ATOM 1280 N N . GLY A 1 166 ? 38.949 -22.515 -8.961 1.00 27.28 166 GLY A N 1
ATOM 1281 C CA . GLY A 1 166 ? 38.768 -21.620 -7.821 1.00 27.28 166 GLY A CA 1
ATOM 1282 C C . GLY A 1 166 ? 37.619 -20.631 -7.981 1.00 27.28 166 GLY A C 1
ATOM 1283 O O . GLY A 1 166 ? 37.816 -19.537 -8.490 1.00 27.28 166 GLY A O 1
ATOM 1284 N N . GLY A 1 167 ? 36.450 -20.991 -7.444 1.00 24.09 167 GLY A N 1
ATOM 1285 C CA . GLY A 1 167 ? 35.375 -20.048 -7.132 1.00 24.09 167 GLY A CA 1
ATOM 1286 C C . GLY A 1 167 ? 34.106 -20.285 -7.939 1.00 24.09 167 GLY A C 1
ATOM 1287 O O . GLY A 1 167 ? 34.025 -19.932 -9.108 1.00 24.09 167 GLY A O 1
ATOM 1288 N N . HIS A 1 168 ? 33.079 -20.827 -7.284 1.00 29.59 168 HIS A N 1
ATOM 1289 C CA . HIS A 1 168 ? 31.700 -20.770 -7.759 1.00 29.59 168 HIS A CA 1
ATOM 1290 C C . HIS A 1 168 ? 31.227 -19.306 -7.778 1.00 29.59 168 HIS A C 1
ATOM 1292 O O . HIS A 1 168 ? 30.487 -18.870 -6.898 1.00 29.59 168 HIS A O 1
ATOM 1298 N N . HIS A 1 169 ? 31.668 -18.520 -8.757 1.00 31.19 169 HIS A N 1
ATOM 1299 C CA . HIS A 1 169 ? 30.973 -17.297 -9.117 1.00 31.19 169 HIS A CA 1
ATOM 1300 C C . HIS A 1 169 ? 29.693 -17.743 -9.817 1.00 31.19 169 HIS A C 1
ATOM 1302 O O . HIS A 1 169 ? 29.719 -18.189 -10.959 1.00 31.19 169 HIS A O 1
ATOM 1308 N N . GLN A 1 170 ? 28.577 -17.717 -9.088 1.00 37.34 170 GLN A N 1
ATOM 1309 C CA . GLN A 1 170 ? 27.249 -17.832 -9.680 1.00 37.34 170 GLN A CA 1
ATOM 1310 C C . GLN A 1 170 ? 27.060 -16.636 -10.617 1.00 37.34 170 GLN A C 1
ATOM 1312 O O . GLN A 1 170 ? 26.588 -15.577 -10.205 1.00 37.34 170 GLN A O 1
ATOM 1317 N N . GLU A 1 171 ? 27.493 -16.782 -11.867 1.00 37.50 171 GLU A N 1
ATOM 1318 C CA . GLU A 1 171 ? 27.199 -15.823 -12.916 1.00 37.50 171 GLU A CA 1
ATOM 1319 C C . GLU A 1 171 ? 25.694 -15.830 -13.158 1.00 37.50 171 GLU A C 1
ATOM 1321 O O . GLU A 1 171 ? 25.060 -16.817 -13.534 1.00 37.50 171 GLU A O 1
ATOM 1326 N N . PHE A 1 172 ? 25.110 -14.687 -12.845 1.00 39.12 172 PHE A N 1
ATOM 1327 C CA . PHE A 1 172 ? 23.700 -14.404 -12.953 1.00 39.12 172 PHE A CA 1
ATOM 1328 C C . PHE A 1 172 ? 23.348 -14.228 -14.431 1.00 39.12 172 PHE A C 1
ATOM 1330 O O . PHE A 1 172 ? 23.450 -13.137 -14.998 1.00 39.12 172 PHE A O 1
ATOM 1337 N N . CYS A 1 173 ? 23.032 -15.346 -15.073 1.00 43.38 173 CYS A N 1
ATOM 1338 C CA . CYS A 1 173 ? 22.832 -15.413 -16.508 1.00 43.38 173 CYS A CA 1
ATOM 1339 C C . CYS A 1 173 ? 21.437 -14.899 -16.894 1.00 43.38 173 CYS A C 1
ATOM 1341 O O . CYS A 1 173 ? 20.417 -15.293 -16.332 1.00 43.38 173 CYS A O 1
ATOM 1343 N N . TRP A 1 174 ? 21.416 -13.984 -17.856 1.00 40.88 174 TRP A N 1
ATOM 1344 C CA . TRP A 1 174 ? 20.214 -13.513 -18.539 1.00 40.88 174 TRP A CA 1
ATOM 1345 C C . TRP A 1 174 ? 20.163 -14.219 -19.895 1.00 40.88 174 TRP A C 1
ATOM 1347 O O . TRP A 1 174 ? 21.233 -14.514 -20.422 1.00 40.88 174 TRP A O 1
ATOM 1357 N N . PRO A 1 175 ? 18.985 -14.507 -20.477 1.00 42.00 175 PRO A N 1
ATOM 1358 C CA . PRO A 1 175 ? 18.906 -15.178 -21.771 1.00 42.00 175 PRO A CA 1
ATOM 1359 C C . PRO A 1 175 ? 19.609 -14.342 -22.850 1.00 42.00 175 PRO A C 1
ATOM 1361 O O . PRO A 1 175 ? 19.082 -13.345 -23.337 1.00 42.00 175 PRO A O 1
ATOM 1364 N N . THR A 1 176 ? 20.828 -14.743 -23.195 1.00 46.75 176 THR A N 1
ATOM 1365 C CA . THR A 1 176 ? 21.628 -14.194 -24.288 1.00 46.75 176 THR A CA 1
ATOM 1366 C C . THR A 1 176 ? 21.672 -15.208 -25.414 1.00 46.75 176 THR A C 1
ATOM 1368 O O . THR A 1 176 ? 22.108 -16.335 -25.202 1.00 46.75 176 THR A O 1
ATOM 1371 N N . GLY A 1 177 ? 21.252 -14.779 -26.602 1.00 42.38 177 GLY A N 1
ATOM 1372 C CA . GLY A 1 177 ? 21.298 -15.587 -27.820 1.00 42.38 177 GLY A CA 1
ATOM 1373 C C . GLY A 1 177 ? 19.983 -16.304 -28.120 1.00 42.38 177 GLY A C 1
ATOM 1374 O O . GLY A 1 177 ? 19.365 -16.854 -27.213 1.00 42.38 177 GLY A O 1
ATOM 1375 N N . ASP A 1 178 ? 19.574 -16.185 -29.396 1.00 44.50 178 ASP A N 1
ATOM 1376 C CA . ASP A 1 178 ? 18.730 -17.046 -30.262 1.00 44.50 178 ASP A CA 1
ATOM 1377 C C . ASP A 1 178 ? 17.439 -17.722 -29.744 1.00 44.50 178 ASP A C 1
ATOM 1379 O O . ASP A 1 178 ? 16.507 -17.913 -30.522 1.00 44.50 178 ASP A O 1
ATOM 1383 N N . ASN A 1 179 ? 17.293 -17.950 -28.445 1.00 48.75 179 ASN A N 1
ATOM 1384 C CA . ASN A 1 179 ? 16.132 -18.547 -27.785 1.00 48.75 179 ASN A CA 1
ATOM 1385 C C . ASN A 1 179 ? 15.154 -17.502 -27.204 1.00 48.75 179 ASN A C 1
ATOM 1387 O O . ASN A 1 179 ? 14.128 -17.855 -26.622 1.00 48.75 179 ASN A O 1
ATOM 1391 N N . ALA A 1 180 ? 15.443 -16.207 -27.371 1.00 47.84 180 ALA A N 1
ATOM 1392 C CA . ALA A 1 180 ? 14.535 -15.104 -27.056 1.00 47.84 180 ALA A CA 1
ATOM 1393 C C . ALA A 1 180 ? 13.502 -14.942 -28.188 1.00 47.84 180 ALA A C 1
ATOM 1395 O O . ALA A 1 180 ? 13.665 -14.118 -29.091 1.00 47.84 180 ALA A O 1
ATOM 1396 N N . LEU A 1 181 ? 12.468 -15.788 -28.171 1.00 43.09 181 LEU A N 1
ATOM 1397 C CA . LEU A 1 181 ? 11.367 -15.808 -29.141 1.00 43.09 181 LEU A CA 1
ATOM 1398 C C . LEU A 1 181 ? 10.754 -14.404 -29.334 1.00 43.09 181 LEU A C 1
ATOM 1400 O O . LEU A 1 181 ? 9.941 -13.955 -28.531 1.00 43.09 181 LEU A O 1
ATOM 1404 N N . GLY A 1 182 ? 11.127 -13.728 -30.428 1.00 47.28 182 GLY A N 1
ATOM 1405 C CA . GLY A 1 182 ? 10.437 -12.538 -30.946 1.00 47.28 182 GLY A CA 1
ATOM 1406 C C . GLY A 1 182 ? 11.072 -11.163 -30.686 1.00 47.28 182 GLY A C 1
ATOM 1407 O O . GLY A 1 182 ? 10.421 -10.162 -30.971 1.00 47.28 182 GLY A O 1
ATOM 1408 N N . LEU A 1 183 ? 12.309 -11.074 -30.183 1.00 48.88 183 LEU A N 1
ATOM 1409 C CA . LEU A 1 183 ? 12.986 -9.790 -29.914 1.00 48.88 183 LEU A CA 1
ATOM 1410 C C . LEU A 1 183 ? 14.028 -9.444 -31.002 1.00 48.88 183 LEU A C 1
ATOM 1412 O O . LEU A 1 183 ? 14.828 -10.293 -31.397 1.00 48.88 183 LEU A O 1
ATOM 1416 N N . SER A 1 184 ? 14.014 -8.197 -31.492 1.00 47.22 184 SER A N 1
ATOM 1417 C CA . SER A 1 184 ? 14.955 -7.659 -32.494 1.00 47.22 184 SER A CA 1
ATOM 1418 C C . SER A 1 184 ? 16.389 -7.553 -31.956 1.00 47.22 184 SER A C 1
ATOM 1420 O O . SER A 1 184 ? 16.602 -7.475 -30.747 1.00 47.22 184 SER A O 1
ATOM 1422 N N . ASP A 1 185 ? 17.395 -7.528 -32.833 1.00 49.62 185 ASP A N 1
ATOM 1423 C CA . ASP A 1 185 ? 18.810 -7.568 -32.422 1.00 49.62 185 ASP A CA 1
ATOM 1424 C C . ASP A 1 185 ? 19.243 -6.354 -31.572 1.00 49.62 185 ASP A C 1
ATOM 1426 O O . ASP A 1 185 ? 20.059 -6.497 -30.665 1.00 49.62 185 ASP A O 1
ATOM 1430 N N . ALA A 1 186 ? 18.589 -5.199 -31.740 1.00 45.12 186 ALA A N 1
ATOM 1431 C CA . ALA A 1 186 ? 18.762 -4.031 -30.868 1.00 45.12 186 ALA A CA 1
ATOM 1432 C C . ALA A 1 186 ? 18.216 -4.254 -29.441 1.00 45.12 186 ALA A C 1
ATOM 1434 O O . ALA A 1 186 ? 18.763 -3.744 -28.465 1.00 45.12 186 ALA A O 1
ATOM 1435 N N . GLN A 1 187 ? 17.149 -5.048 -29.295 1.00 45.56 187 GLN A N 1
ATOM 1436 C CA . GLN A 1 187 ? 16.597 -5.417 -27.986 1.00 45.56 187 GLN A CA 1
ATOM 1437 C C . GLN A 1 187 ? 17.492 -6.440 -27.274 1.00 45.56 187 GLN A C 1
ATOM 1439 O O . GLN A 1 187 ? 17.578 -6.420 -26.048 1.00 45.56 187 GLN A O 1
ATOM 1444 N N . LYS A 1 188 ? 18.206 -7.289 -28.025 1.00 49.03 188 LYS A N 1
ATOM 1445 C CA . LYS A 1 188 ? 19.186 -8.243 -27.481 1.00 49.03 188 LYS A CA 1
ATOM 1446 C C . LYS A 1 188 ? 20.432 -7.542 -26.928 1.00 49.03 188 LYS A C 1
ATOM 1448 O O . LYS A 1 188 ? 20.897 -7.937 -25.865 1.00 49.03 188 LYS A O 1
ATOM 1453 N N . GLU A 1 189 ? 20.922 -6.475 -27.567 1.00 49.62 189 GLU A N 1
ATOM 1454 C CA . GLU A 1 189 ? 22.004 -5.644 -27.004 1.00 49.62 189 GLU A CA 1
ATOM 1455 C C . GLU A 1 189 ? 21.553 -4.863 -25.756 1.00 49.62 189 GLU A C 1
ATOM 1457 O O . GLU A 1 189 ? 22.280 -4.812 -24.761 1.00 49.62 189 GLU A O 1
ATOM 1462 N N . MET A 1 190 ? 20.322 -4.335 -25.742 1.00 46.12 190 MET A N 1
ATOM 1463 C CA . MET A 1 190 ? 19.755 -3.661 -24.561 1.00 46.12 190 MET A CA 1
ATOM 1464 C C . MET A 1 190 ? 19.535 -4.608 -23.366 1.00 46.12 190 MET A C 1
ATOM 1466 O O . MET A 1 190 ? 19.695 -4.191 -22.221 1.00 46.12 190 MET A O 1
ATOM 1470 N N . LEU A 1 191 ? 19.227 -5.888 -23.601 1.00 49.44 191 LEU A N 1
ATOM 1471 C CA . LEU A 1 191 ? 19.075 -6.912 -22.553 1.00 49.44 191 LEU A CA 1
ATOM 1472 C C . LEU A 1 191 ? 20.405 -7.299 -21.875 1.00 49.44 191 LEU A C 1
ATOM 1474 O O . LEU A 1 191 ? 20.409 -7.814 -20.752 1.00 49.44 191 LEU A O 1
ATOM 1478 N N . VAL A 1 192 ? 21.544 -7.026 -22.519 1.00 49.41 192 VAL A N 1
ATOM 1479 C CA . VAL A 1 192 ? 22.885 -7.283 -21.966 1.00 49.41 192 VAL A CA 1
ATOM 1480 C C . VAL A 1 192 ? 23.350 -6.145 -21.049 1.00 49.41 192 VAL A C 1
ATOM 1482 O O . VAL A 1 192 ? 24.100 -6.403 -20.102 1.00 49.41 192 VAL A O 1
ATOM 1485 N N . SER A 1 193 ? 22.853 -4.920 -21.263 1.00 55.03 193 SER A N 1
ATOM 1486 C CA . SER A 1 193 ? 23.158 -3.736 -20.453 1.00 55.03 193 SER A CA 1
ATOM 1487 C C . SER A 1 193 ? 22.887 -3.998 -18.965 1.00 55.03 193 SER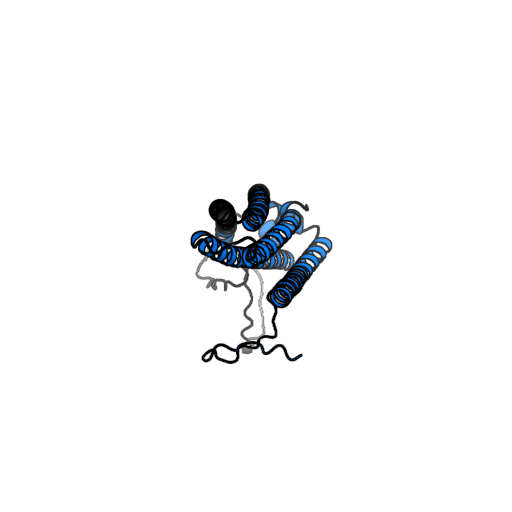 A C 1
ATOM 1489 O O . SER A 1 193 ? 21.765 -4.317 -18.557 1.00 55.03 193 SER A O 1
ATOM 1491 N N . ASN A 1 194 ? 23.912 -3.818 -18.118 1.00 61.22 194 ASN A N 1
ATOM 1492 C CA . ASN A 1 194 ? 23.765 -3.856 -16.655 1.00 61.22 194 ASN A CA 1
ATOM 1493 C C . ASN A 1 194 ? 22.660 -2.910 -16.168 1.00 61.22 194 ASN A C 1
ATOM 1495 O O . ASN A 1 194 ? 22.090 -3.127 -15.098 1.00 61.22 194 ASN A O 1
ATOM 1499 N N . ASN A 1 195 ? 22.320 -1.898 -16.966 1.00 63.38 195 ASN A N 1
ATOM 1500 C CA . ASN A 1 195 ? 21.339 -0.913 -16.587 1.00 63.38 195 ASN A CA 1
ATOM 1501 C C . ASN A 1 195 ? 19.906 -1.451 -16.581 1.00 63.38 195 ASN A C 1
ATOM 1503 O O . ASN A 1 195 ? 19.150 -1.273 -15.622 1.00 63.38 195 ASN A O 1
ATOM 1507 N N . TYR A 1 196 ? 19.556 -2.205 -17.618 1.00 65.19 196 TYR A N 1
ATOM 1508 C CA . TYR A 1 196 ? 18.244 -2.825 -17.751 1.00 65.19 196 TYR A CA 1
ATOM 1509 C C . TYR A 1 196 ? 17.974 -3.830 -16.615 1.00 65.19 196 TYR A C 1
ATOM 1511 O O . TYR A 1 196 ? 16.894 -3.865 -16.023 1.00 65.19 196 TYR A O 1
ATOM 1519 N N . LYS A 1 197 ? 19.008 -4.583 -16.226 1.00 65.62 197 LYS A N 1
ATOM 1520 C CA . LYS A 1 197 ? 18.975 -5.569 -15.132 1.00 65.62 197 LYS A CA 1
ATOM 1521 C C . LYS A 1 197 ? 18.724 -4.910 -13.775 1.00 65.62 197 LYS A C 1
ATOM 1523 O O . LYS A 1 197 ? 17.902 -5.386 -12.992 1.00 65.62 197 LYS A O 1
ATOM 1528 N N . MET A 1 198 ? 19.405 -3.796 -13.509 1.00 71.50 198 MET A N 1
ATOM 1529 C CA . MET A 1 198 ? 19.246 -3.029 -12.272 1.00 71.50 198 MET A CA 1
ATOM 1530 C C . MET A 1 198 ? 17.875 -2.350 -12.198 1.00 71.50 198 MET A C 1
ATOM 1532 O O . MET A 1 198 ? 17.261 -2.350 -11.132 1.00 71.50 198 MET A O 1
ATOM 1536 N N . TYR A 1 199 ? 17.349 -1.852 -13.323 1.00 73.69 199 TYR A N 1
ATOM 1537 C CA . TYR A 1 199 ? 15.999 -1.291 -13.400 1.00 73.69 199 TYR A CA 1
ATOM 1538 C C . TYR A 1 199 ? 14.926 -2.315 -13.003 1.00 73.69 199 TYR A C 1
ATOM 1540 O O . TYR A 1 199 ? 14.156 -2.066 -12.072 1.00 73.69 199 TYR A O 1
ATOM 1548 N N . PHE A 1 200 ? 14.906 -3.491 -13.643 1.00 73.00 200 PHE A N 1
ATOM 1549 C CA . PHE A 1 200 ? 13.941 -4.542 -13.304 1.00 73.00 200 PHE A CA 1
ATOM 1550 C C . PHE A 1 200 ? 14.171 -5.107 -11.897 1.00 73.00 200 PHE A C 1
ATOM 1552 O O . PHE A 1 200 ? 13.206 -5.380 -11.186 1.00 73.00 200 PHE A O 1
ATOM 1559 N N . GLY A 1 201 ? 15.424 -5.217 -11.445 1.00 76.50 201 GLY A N 1
ATOM 1560 C CA . GLY A 1 201 ? 15.749 -5.611 -10.072 1.00 76.50 201 GLY A CA 1
ATOM 1561 C C . GLY A 1 201 ? 15.162 -4.658 -9.024 1.00 76.50 201 GLY A C 1
ATOM 1562 O O . GLY A 1 201 ? 14.501 -5.105 -8.085 1.00 76.50 201 GLY A O 1
ATOM 1563 N N . LEU A 1 202 ? 15.339 -3.344 -9.203 1.00 81.44 202 LEU A N 1
ATOM 1564 C CA . LEU A 1 202 ? 14.756 -2.322 -8.327 1.00 81.44 202 LEU A CA 1
ATOM 1565 C C . LEU A 1 202 ? 13.226 -2.297 -8.421 1.00 81.44 202 LEU A C 1
ATOM 1567 O O . LEU A 1 202 ? 12.561 -2.214 -7.386 1.00 81.44 202 LEU A O 1
ATOM 1571 N N . TYR A 1 203 ? 12.669 -2.430 -9.630 1.00 82.44 203 TYR A N 1
ATOM 1572 C CA . TYR A 1 203 ? 11.230 -2.570 -9.855 1.00 82.44 203 TYR A CA 1
ATOM 1573 C C . TYR A 1 203 ? 10.665 -3.726 -9.024 1.00 82.44 203 TYR A C 1
ATOM 1575 O O . TYR A 1 203 ? 9.784 -3.491 -8.195 1.00 82.44 203 TYR A O 1
ATOM 1583 N N . TYR A 1 204 ? 11.195 -4.946 -9.180 1.00 82.50 204 TYR A N 1
ATOM 1584 C CA . TYR A 1 204 ? 10.705 -6.140 -8.485 1.00 82.50 204 TYR A CA 1
ATOM 1585 C C . TYR A 1 204 ? 10.924 -6.072 -6.977 1.00 82.50 204 TYR A C 1
ATOM 1587 O O . TYR A 1 204 ? 10.072 -6.537 -6.223 1.00 82.50 204 TYR A O 1
ATOM 1595 N N . CYS A 1 205 ? 12.027 -5.473 -6.527 1.00 86.50 205 CYS A N 1
ATOM 1596 C CA . CYS A 1 205 ? 12.287 -5.268 -5.107 1.00 86.50 205 CYS A CA 1
ATOM 1597 C C . CYS A 1 205 ? 11.224 -4.352 -4.478 1.00 86.50 205 CYS A C 1
ATOM 1599 O O . CYS A 1 205 ? 10.561 -4.748 -3.521 1.00 86.50 205 CYS A O 1
ATOM 1601 N N . MET A 1 206 ? 10.988 -3.166 -5.051 1.00 89.19 206 MET A N 1
ATOM 1602 C CA . MET A 1 206 ? 10.012 -2.205 -4.521 1.00 89.19 206 MET A CA 1
ATOM 1603 C C . MET A 1 206 ? 8.578 -2.737 -4.571 1.00 89.19 206 MET A C 1
ATOM 1605 O O . MET A 1 206 ? 7.855 -2.691 -3.576 1.00 89.19 206 MET A O 1
ATOM 1609 N N . THR A 1 207 ? 8.161 -3.262 -5.724 1.00 89.31 207 THR A N 1
ATOM 1610 C CA . THR A 1 207 ? 6.797 -3.777 -5.927 1.00 89.31 207 THR A CA 1
ATOM 1611 C C . THR A 1 207 ? 6.551 -5.083 -5.172 1.00 89.31 207 THR A C 1
ATOM 1613 O O . THR A 1 207 ? 5.463 -5.273 -4.632 1.00 89.31 207 THR A O 1
ATOM 1616 N N . GLY A 1 208 ? 7.558 -5.955 -5.064 1.00 87.81 208 GLY A N 1
ATOM 1617 C CA . GLY A 1 208 ? 7.491 -7.200 -4.299 1.00 87.81 208 GLY A CA 1
ATOM 1618 C C . GLY A 1 208 ? 7.424 -6.964 -2.791 1.00 87.81 208 GLY A C 1
ATOM 1619 O O . GLY A 1 208 ? 6.561 -7.534 -2.122 1.00 87.81 208 GLY A O 1
ATOM 1620 N N . LEU A 1 209 ? 8.266 -6.072 -2.254 1.00 91.94 209 LEU A N 1
ATOM 1621 C CA . LEU A 1 209 ? 8.174 -5.659 -0.850 1.00 91.94 209 LEU A CA 1
ATOM 1622 C C . LEU A 1 209 ? 6.827 -5.001 -0.558 1.00 91.94 209 LEU A C 1
ATOM 1624 O O . LEU A 1 209 ? 6.206 -5.306 0.456 1.00 91.94 209 LEU A O 1
ATOM 1628 N N . HIS A 1 210 ? 6.331 -4.148 -1.451 1.00 92.50 210 HIS A N 1
ATOM 1629 C CA . HIS A 1 210 ? 5.003 -3.565 -1.301 1.00 92.50 210 HIS A CA 1
ATOM 1630 C C . HIS A 1 210 ? 3.896 -4.636 -1.292 1.00 92.50 210 HIS A C 1
ATOM 1632 O O . HIS A 1 210 ? 3.038 -4.620 -0.412 1.00 92.50 210 HIS A O 1
ATOM 1638 N N . ALA A 1 211 ? 3.937 -5.614 -2.202 1.00 91.56 211 ALA A N 1
ATOM 1639 C CA . ALA A 1 211 ? 2.970 -6.712 -2.223 1.00 91.56 211 ALA A CA 1
ATOM 1640 C C . ALA A 1 211 ? 2.980 -7.523 -0.913 1.00 91.56 211 ALA A C 1
ATOM 1642 O O . ALA A 1 211 ? 1.917 -7.876 -0.400 1.00 91.56 211 ALA A O 1
ATOM 1643 N N . LEU A 1 212 ? 4.159 -7.755 -0.322 1.00 93.88 212 LEU A N 1
ATOM 1644 C CA . LEU A 1 212 ? 4.280 -8.380 0.998 1.00 93.88 212 LEU A CA 1
ATOM 1645 C C . LEU A 1 212 ? 3.556 -7.562 2.082 1.00 93.88 212 LEU A C 1
ATOM 1647 O O . LEU A 1 212 ? 2.808 -8.127 2.881 1.00 93.88 212 LEU A O 1
ATOM 1651 N N . HIS A 1 213 ? 3.719 -6.238 2.082 1.00 95.00 213 HIS A N 1
ATOM 1652 C CA . HIS A 1 213 ? 3.031 -5.342 3.017 1.00 95.00 213 HIS A CA 1
ATOM 1653 C C . HIS A 1 213 ? 1.514 -5.356 2.829 1.00 95.00 213 HIS A C 1
ATOM 1655 O O . HIS A 1 213 ? 0.777 -5.388 3.814 1.00 95.00 213 HIS A O 1
ATOM 1661 N N . VAL A 1 214 ? 1.032 -5.400 1.583 1.00 94.00 214 VAL A N 1
ATOM 1662 C CA . VAL A 1 214 ? -0.402 -5.550 1.285 1.00 94.00 214 VAL A CA 1
ATOM 1663 C C . VAL A 1 214 ? -0.939 -6.852 1.878 1.00 94.00 214 VAL A C 1
ATOM 1665 O O . VAL A 1 214 ? -1.975 -6.830 2.539 1.00 94.00 214 VAL A O 1
ATOM 1668 N N . ILE A 1 215 ? -0.227 -7.973 1.724 1.00 95.06 215 ILE A N 1
ATOM 1669 C CA . ILE A 1 215 ? -0.633 -9.270 2.293 1.00 95.06 215 ILE A CA 1
ATOM 1670 C C . ILE A 1 215 ? -0.701 -9.202 3.825 1.00 95.06 215 ILE A C 1
ATOM 1672 O O . ILE A 1 215 ? -1.694 -9.634 4.418 1.00 95.06 215 ILE A O 1
ATOM 1676 N N . ILE A 1 216 ? 0.317 -8.627 4.474 1.00 95.12 216 ILE A N 1
ATOM 1677 C CA . ILE A 1 216 ? 0.334 -8.431 5.933 1.00 95.12 216 ILE A CA 1
ATOM 1678 C C . ILE A 1 216 ? -0.837 -7.537 6.362 1.00 95.12 216 ILE A C 1
ATOM 1680 O O . ILE A 1 216 ? -1.564 -7.868 7.300 1.00 95.12 216 ILE A O 1
ATOM 1684 N N . GLY A 1 217 ? -1.083 -6.444 5.640 1.00 93.50 217 GLY A N 1
ATOM 1685 C CA . GLY A 1 217 ? -2.187 -5.525 5.904 1.00 93.50 217 GLY A CA 1
ATOM 1686 C C . GLY A 1 217 ? -3.543 -6.203 5.770 1.00 93.50 217 GLY A C 1
ATOM 1687 O O . GLY A 1 217 ? -4.400 -6.046 6.637 1.00 93.50 217 GLY A O 1
ATOM 1688 N N . MET A 1 218 ? -3.717 -7.038 4.745 1.00 94.31 218 MET A N 1
ATOM 1689 C CA . MET A 1 218 ? -4.935 -7.815 4.540 1.00 94.31 218 MET A CA 1
ATOM 1690 C C . MET A 1 218 ? -5.151 -8.810 5.678 1.00 94.31 218 MET A C 1
ATOM 1692 O O . MET A 1 218 ? -6.285 -8.968 6.132 1.00 94.31 218 MET A O 1
ATOM 1696 N N . ALA A 1 219 ? -4.091 -9.453 6.174 1.00 94.69 219 ALA A N 1
ATOM 1697 C CA . ALA A 1 219 ? -4.173 -10.353 7.320 1.00 94.69 219 ALA A CA 1
ATOM 1698 C C . ALA A 1 219 ? -4.604 -9.605 8.594 1.00 94.69 219 ALA A C 1
ATOM 1700 O O . ALA A 1 219 ? -5.512 -10.061 9.295 1.00 94.69 219 ALA A O 1
ATOM 1701 N N . VAL A 1 220 ? -4.028 -8.426 8.857 1.00 93.94 220 VAL A N 1
ATOM 1702 C CA . VAL A 1 220 ? -4.399 -7.571 9.999 1.00 93.94 220 VAL A CA 1
ATOM 1703 C C . VAL A 1 220 ? -5.848 -7.090 9.884 1.00 93.94 220 VAL A C 1
ATOM 1705 O O . VAL A 1 220 ? -6.617 -7.235 10.834 1.00 93.94 220 VAL A O 1
ATOM 1708 N N . LEU A 1 221 ? -6.272 -6.579 8.725 1.00 92.62 221 LEU A N 1
ATOM 1709 C CA . LEU A 1 221 ? -7.654 -6.136 8.514 1.00 92.62 221 LEU A CA 1
ATOM 1710 C C . LEU A 1 221 ? -8.654 -7.292 8.605 1.00 92.62 221 LEU A C 1
ATOM 1712 O O . LEU A 1 221 ? -9.729 -7.133 9.183 1.00 92.62 221 LEU A O 1
ATOM 1716 N N . SER A 1 222 ? -8.294 -8.472 8.099 1.00 93.25 222 SER A N 1
ATOM 1717 C CA . SER A 1 222 ? -9.112 -9.682 8.233 1.00 93.25 222 SER A CA 1
ATOM 1718 C C . SER A 1 222 ? -9.254 -10.085 9.699 1.00 93.25 222 SER A C 1
ATOM 1720 O O . SER A 1 222 ? -10.360 -10.375 10.154 1.00 93.25 222 SER A O 1
ATOM 1722 N N . TRP A 1 223 ? -8.169 -10.027 10.476 1.00 92.56 223 TRP A N 1
ATOM 1723 C CA . TRP A 1 223 ? -8.198 -10.268 11.918 1.00 92.56 223 TRP A CA 1
ATOM 1724 C C . TRP A 1 223 ? -9.118 -9.281 12.653 1.00 92.56 223 TRP A C 1
ATOM 1726 O O . TRP A 1 223 ? -9.968 -9.689 13.450 1.00 92.56 223 TRP A O 1
ATOM 1736 N N . VAL A 1 224 ? -9.024 -7.987 12.337 1.00 90.12 224 VAL A N 1
ATOM 1737 C CA . VAL A 1 224 ? -9.908 -6.947 12.890 1.00 90.12 224 VAL A CA 1
ATOM 1738 C C . VAL A 1 224 ? -11.365 -7.176 12.468 1.00 90.12 224 VAL A C 1
ATOM 1740 O O . VAL A 1 224 ? -12.278 -7.029 13.282 1.00 90.12 224 VAL A O 1
ATOM 1743 N N . CYS A 1 225 ? -11.609 -7.609 11.233 1.00 89.94 225 CYS A N 1
ATOM 1744 C CA . CYS A 1 225 ? -12.938 -7.959 10.738 1.00 89.94 225 CYS A CA 1
ATOM 1745 C C . CYS A 1 225 ? -13.545 -9.169 11.478 1.00 89.94 225 CYS A C 1
ATOM 1747 O O . CYS A 1 225 ? -14.737 -9.175 11.813 1.00 89.94 225 CYS A O 1
ATOM 1749 N N . LEU A 1 226 ? -12.739 -10.185 11.802 1.00 87.88 226 LEU A N 1
ATOM 1750 C CA . LEU A 1 226 ? -13.172 -11.303 12.649 1.00 87.88 226 LEU A CA 1
ATOM 1751 C C . LEU A 1 226 ? -13.528 -10.820 14.059 1.00 87.88 226 LEU A C 1
ATOM 1753 O O . LEU A 1 226 ? -14.527 -11.259 14.634 1.00 87.88 226 LEU A O 1
ATOM 1757 N N . LEU A 1 227 ? -12.757 -9.876 14.599 1.00 85.00 227 LEU A N 1
ATOM 1758 C CA . LEU A 1 227 ? -13.034 -9.267 15.896 1.00 85.00 227 LEU A CA 1
ATOM 1759 C C . LEU A 1 227 ? -14.338 -8.441 15.876 1.00 85.00 227 LEU A C 1
ATOM 1761 O O . LEU A 1 227 ? -15.135 -8.553 16.811 1.00 85.00 227 LEU A O 1
ATOM 1765 N N . ALA A 1 228 ? -14.618 -7.726 14.776 1.00 84.62 228 ALA A N 1
ATOM 1766 C CA . ALA A 1 228 ? -15.893 -7.033 14.534 1.00 84.62 228 ALA A CA 1
ATOM 1767 C C . ALA A 1 228 ? -17.071 -8.010 14.523 1.00 84.62 228 ALA A C 1
ATOM 1769 O O . ALA A 1 228 ? -18.125 -7.756 15.103 1.00 84.62 228 ALA A O 1
ATOM 1770 N N . SER A 1 229 ? -16.877 -9.159 13.873 1.00 83.06 229 SER A N 1
ATOM 1771 C CA . SER A 1 229 ? -17.901 -10.198 13.732 1.00 83.06 229 SER A CA 1
ATOM 1772 C C . SER A 1 229 ? -18.264 -10.846 15.069 1.00 83.06 229 SER A C 1
ATOM 1774 O O . SER A 1 229 ? -19.388 -11.309 15.239 1.00 83.06 229 SER A O 1
ATOM 1776 N N . ARG A 1 230 ? -17.342 -10.829 16.039 1.00 82.38 230 ARG A N 1
ATOM 1777 C CA . ARG A 1 230 ? -17.572 -11.275 17.422 1.00 82.38 230 ARG A CA 1
ATOM 1778 C C . ARG A 1 230 ? -18.211 -10.200 18.315 1.00 82.38 230 ARG A C 1
ATOM 1780 O O . ARG A 1 230 ? -18.372 -10.440 19.507 1.00 82.38 230 ARG A O 1
ATOM 1787 N N . GLY A 1 231 ? -18.552 -9.028 17.769 1.00 73.69 231 GLY A N 1
ATOM 1788 C CA . GLY A 1 231 ? -19.225 -7.944 18.497 1.00 73.69 231 GLY A CA 1
ATOM 1789 C C . GLY A 1 231 ? -18.376 -7.313 19.601 1.00 73.69 231 GLY A C 1
ATOM 1790 O O . GLY A 1 231 ? -18.915 -6.829 20.591 1.00 73.69 231 GLY A O 1
ATOM 1791 N N . ARG A 1 232 ? -17.044 -7.368 19.475 1.00 66.31 232 ARG A N 1
ATOM 1792 C CA . ARG A 1 232 ? -16.107 -6.959 20.535 1.00 66.31 232 ARG A CA 1
ATOM 1793 C C . ARG A 1 232 ? -15.795 -5.460 20.539 1.00 66.31 232 ARG A C 1
ATOM 1795 O O . ARG A 1 232 ? -15.080 -5.026 21.439 1.00 66.31 232 ARG A O 1
ATOM 1802 N N . PHE A 1 233 ? -16.301 -4.678 19.579 1.00 67.56 233 PHE A N 1
ATOM 1803 C CA . PHE A 1 233 ? -16.078 -3.233 19.558 1.00 67.56 233 PHE A CA 1
ATOM 1804 C C . PHE A 1 233 ? -17.193 -2.492 20.295 1.00 67.56 233 PHE A C 1
ATOM 1806 O O . PHE A 1 233 ? -18.380 -2.643 20.007 1.00 67.56 233 PHE A O 1
ATOM 1813 N N . SER A 1 234 ? -16.767 -1.694 21.264 1.00 61.03 234 SER A N 1
ATOM 1814 C CA . SER A 1 234 ? -17.556 -0.738 22.038 1.00 61.03 234 SER A CA 1
ATOM 1815 C C . SER A 1 234 ? -16.858 0.621 21.907 1.00 61.03 234 SER A C 1
ATOM 1817 O O . SER A 1 234 ? -15.665 0.645 21.604 1.00 61.03 234 SER A O 1
ATOM 1819 N N . GLU A 1 235 ? -17.549 1.738 22.154 1.00 60.38 235 GLU A N 1
ATOM 1820 C CA . GLU A 1 235 ? -17.005 3.115 22.079 1.00 60.38 235 GLU A CA 1
ATOM 1821 C C . GLU A 1 235 ? -15.651 3.289 22.795 1.00 60.38 235 GLU A C 1
ATOM 1823 O O . GLU A 1 235 ? -14.841 4.136 22.432 1.00 60.38 235 GLU A O 1
ATOM 1828 N N . LYS A 1 236 ? -15.372 2.454 23.805 1.00 61.25 236 LYS A N 1
ATOM 1829 C CA . LYS A 1 236 ? -14.141 2.488 24.607 1.00 61.25 236 LYS A CA 1
ATOM 1830 C C . LYS A 1 236 ? -13.009 1.581 24.090 1.00 61.25 236 LYS A C 1
ATOM 1832 O O . LYS A 1 236 ? -11.909 1.617 24.634 1.00 61.25 236 LYS A O 1
ATOM 1837 N N . TYR A 1 237 ? -13.262 0.743 23.083 1.00 71.62 237 TYR A N 1
ATOM 1838 C CA . TYR A 1 237 ? -12.322 -0.258 22.563 1.00 71.62 237 TYR A CA 1
ATOM 1839 C C . TYR A 1 237 ? -12.387 -0.332 21.029 1.00 71.62 237 TYR A C 1
ATOM 1841 O O . TYR A 1 237 ? -12.874 -1.311 20.477 1.00 71.62 237 TYR A O 1
ATOM 1849 N N . TYR A 1 238 ? -11.901 0.698 20.330 1.00 80.56 238 TYR A N 1
ATOM 1850 C CA . TYR A 1 238 ? -11.753 0.708 18.860 1.00 80.56 238 TYR A CA 1
ATOM 1851 C C . TYR A 1 238 ? -10.286 0.767 18.397 1.00 80.56 238 TYR A C 1
ATOM 1853 O O . TYR A 1 238 ? -10.017 0.722 17.197 1.00 80.56 238 TYR A O 1
ATOM 1861 N N . THR A 1 239 ? -9.330 0.802 19.332 1.00 84.00 239 THR A N 1
ATOM 1862 C CA . THR A 1 239 ? -7.888 0.922 19.063 1.00 84.00 239 THR A CA 1
ATOM 1863 C C . THR A 1 239 ? -7.375 -0.043 17.986 1.00 84.00 239 THR A C 1
ATOM 1865 O O . THR A 1 239 ? -6.670 0.413 17.093 1.00 84.00 239 THR A O 1
ATOM 1868 N N . PRO A 1 240 ? -7.731 -1.348 17.970 1.00 84.94 240 PRO A N 1
ATOM 1869 C CA . PRO A 1 240 ? -7.236 -2.257 16.932 1.00 84.94 240 PRO A CA 1
ATOM 1870 C C . PRO A 1 240 ? -7.697 -1.894 15.512 1.00 84.94 240 PRO A C 1
ATOM 1872 O O . PRO A 1 240 ? -6.960 -2.129 14.559 1.00 84.94 240 PRO A O 1
ATOM 1875 N N . VAL A 1 241 ? -8.898 -1.315 15.370 1.00 88.19 241 VAL A N 1
ATOM 1876 C CA . VAL A 1 241 ? -9.418 -0.842 14.076 1.00 88.19 241 VAL A CA 1
ATOM 1877 C C . VAL A 1 241 ? -8.626 0.376 13.615 1.00 88.19 241 VAL A C 1
ATOM 1879 O O . VAL A 1 241 ? -8.207 0.418 12.465 1.00 88.19 241 VAL A O 1
ATOM 1882 N N . GLU A 1 242 ? -8.376 1.328 14.517 1.00 90.00 242 GLU A N 1
ATOM 1883 C CA . GLU A 1 242 ? -7.579 2.525 14.224 1.00 90.00 242 GLU A CA 1
ATOM 1884 C C . GLU A 1 242 ? -6.147 2.161 13.811 1.00 90.00 242 GLU A C 1
ATOM 1886 O O . GLU A 1 242 ? -5.684 2.605 12.765 1.00 90.00 242 GLU A O 1
ATOM 1891 N N . LEU A 1 243 ? -5.454 1.316 14.582 1.00 91.00 243 LEU A N 1
ATOM 1892 C CA . LEU A 1 243 ? -4.077 0.917 14.267 1.00 91.00 243 LEU A CA 1
ATOM 1893 C C . LEU A 1 243 ? -3.993 0.144 12.939 1.00 91.00 243 LEU A C 1
ATOM 1895 O O . LEU A 1 243 ? -3.092 0.392 12.139 1.00 91.00 243 LEU A O 1
ATOM 1899 N N . GLY A 1 244 ? -4.950 -0.754 12.680 1.00 91.25 244 GLY A N 1
ATOM 1900 C CA . GLY A 1 244 ? -5.031 -1.487 11.415 1.00 91.25 244 GLY A CA 1
ATOM 1901 C C . GLY A 1 244 ? -5.331 -0.582 10.216 1.00 91.25 244 GLY A C 1
ATOM 1902 O O . GLY A 1 244 ? -4.712 -0.737 9.165 1.00 91.25 244 GLY A O 1
ATOM 1903 N N . ALA A 1 245 ? -6.233 0.391 10.374 1.00 91.31 245 ALA A N 1
ATOM 1904 C CA . ALA A 1 245 ? -6.545 1.368 9.333 1.00 91.31 245 ALA A CA 1
ATOM 1905 C C . ALA A 1 245 ? -5.350 2.288 9.039 1.00 91.31 245 ALA A C 1
ATOM 1907 O O . ALA A 1 245 ? -5.029 2.504 7.874 1.00 91.31 245 ALA A O 1
ATOM 1908 N N . LEU A 1 246 ? -4.638 2.765 10.069 1.00 92.75 246 LEU A N 1
ATOM 1909 C CA . LEU A 1 246 ? -3.414 3.562 9.907 1.00 92.75 246 LEU A CA 1
ATOM 1910 C C . LEU A 1 246 ? -2.344 2.812 9.104 1.00 92.75 246 LEU A C 1
ATOM 1912 O O . LEU A 1 246 ? -1.727 3.395 8.215 1.00 92.75 246 LEU A O 1
ATOM 1916 N N . TYR A 1 247 ? -2.154 1.518 9.379 1.00 94.19 247 TYR A N 1
ATOM 1917 C CA . TYR A 1 247 ? -1.250 0.681 8.591 1.00 94.19 247 TYR A CA 1
ATOM 1918 C C . TYR A 1 247 ? -1.694 0.570 7.131 1.00 94.19 247 TYR A C 1
ATOM 1920 O O . TYR A 1 247 ? -0.896 0.791 6.225 1.00 94.19 247 TYR A O 1
ATOM 1928 N N . TRP A 1 248 ? -2.974 0.268 6.897 1.00 94.88 248 TRP A N 1
ATOM 1929 C CA . TRP A 1 248 ? -3.517 0.129 5.546 1.00 94.88 248 TRP A CA 1
ATOM 1930 C C . TRP A 1 248 ? -3.369 1.411 4.719 1.00 94.88 248 TRP A C 1
ATOM 1932 O O . TRP A 1 248 ? -2.965 1.357 3.560 1.00 94.88 248 TRP A O 1
ATOM 1942 N N . HIS A 1 249 ? -3.621 2.568 5.334 1.00 93.69 249 HIS A N 1
ATOM 1943 C CA . HIS A 1 249 ? -3.429 3.867 4.696 1.00 93.69 249 HIS A CA 1
ATOM 1944 C C . HIS A 1 249 ? -1.975 4.134 4.311 1.00 93.69 249 HIS A C 1
ATOM 1946 O O . HIS A 1 249 ? -1.733 4.699 3.248 1.00 93.69 249 HIS A O 1
ATOM 1952 N N . LEU A 1 250 ? -1.006 3.725 5.138 1.00 94.31 250 LEU A N 1
ATOM 1953 C CA . LEU A 1 250 ? 0.402 3.843 4.768 1.00 94.31 250 LEU A CA 1
ATOM 1954 C C . LEU A 1 250 ? 0.722 2.982 3.543 1.00 94.31 250 LEU A C 1
ATOM 1956 O O . LEU A 1 250 ? 1.383 3.457 2.622 1.00 94.31 250 LEU A O 1
ATOM 1960 N N . VAL A 1 251 ? 0.256 1.731 3.529 1.00 94.44 251 VAL A N 1
ATOM 1961 C CA . VAL A 1 251 ? 0.481 0.818 2.402 1.00 94.44 251 VAL A CA 1
ATOM 1962 C C . VAL A 1 251 ? -0.087 1.415 1.111 1.00 94.44 251 VAL A C 1
ATOM 1964 O O . VAL A 1 251 ? 0.625 1.469 0.111 1.00 94.44 251 VAL A O 1
ATOM 1967 N N . ASP A 1 252 ? -1.312 1.941 1.138 1.00 93.12 252 ASP A N 1
ATOM 1968 C CA . ASP A 1 252 ? -1.910 2.617 -0.021 1.00 93.12 252 ASP A CA 1
ATOM 1969 C C . ASP A 1 252 ? -1.127 3.874 -0.440 1.00 93.12 252 ASP A C 1
ATOM 1971 O O . ASP A 1 252 ? -0.811 4.055 -1.615 1.00 93.12 252 ASP A O 1
ATOM 1975 N N . LEU A 1 253 ? -0.709 4.707 0.518 1.00 92.38 253 LEU A N 1
ATOM 1976 C CA . LEU A 1 253 ? 0.105 5.891 0.232 1.00 92.38 253 LEU A CA 1
ATOM 1977 C C . LEU A 1 253 ? 1.403 5.517 -0.493 1.00 92.38 253 LEU A C 1
ATOM 1979 O O . LEU A 1 253 ? 1.748 6.157 -1.485 1.00 92.38 253 LEU A O 1
ATOM 1983 N N . ILE A 1 254 ? 2.099 4.463 -0.055 1.00 93.25 254 ILE A N 1
ATOM 1984 C CA . ILE A 1 254 ? 3.308 3.969 -0.733 1.00 93.25 254 ILE A CA 1
ATOM 1985 C C . ILE A 1 254 ? 2.997 3.613 -2.193 1.00 93.25 254 ILE A C 1
ATOM 1987 O O . ILE A 1 254 ? 3.774 3.966 -3.082 1.00 93.25 254 ILE A O 1
ATOM 1991 N N . TRP A 1 255 ? 1.857 2.970 -2.462 1.00 91.31 255 TRP A N 1
ATOM 1992 C CA . TRP A 1 255 ? 1.447 2.635 -3.827 1.00 91.31 255 TRP A CA 1
ATOM 1993 C C . TRP A 1 255 ? 1.166 3.871 -4.684 1.00 91.31 255 TRP A C 1
ATOM 1995 O O . TRP A 1 255 ? 1.604 3.935 -5.833 1.00 91.31 255 TRP A O 1
ATOM 2005 N N . ILE A 1 256 ? 0.480 4.869 -4.124 1.00 90.94 256 ILE A N 1
ATOM 2006 C CA . ILE A 1 256 ? 0.163 6.129 -4.811 1.00 90.94 256 ILE A CA 1
ATOM 2007 C C . ILE A 1 256 ? 1.432 6.845 -5.288 1.00 90.94 256 ILE A C 1
ATOM 2009 O O . ILE A 1 256 ? 1.403 7.462 -6.348 1.00 90.94 256 ILE A O 1
ATOM 2013 N N . TYR A 1 257 ? 2.546 6.749 -4.555 1.00 89.12 257 TYR A N 1
ATOM 2014 C CA . TYR A 1 257 ? 3.841 7.288 -4.994 1.00 89.12 257 TYR A CA 1
ATOM 2015 C C . TYR A 1 257 ? 4.582 6.362 -5.960 1.00 89.12 257 TYR A C 1
ATOM 2017 O O . TYR A 1 257 ? 5.202 6.826 -6.918 1.00 89.12 257 TYR A O 1
ATOM 2025 N N . LEU A 1 258 ? 4.514 5.054 -5.726 1.00 88.19 258 LEU A N 1
ATOM 2026 C CA . LEU A 1 258 ? 5.187 4.057 -6.548 1.00 88.19 258 LEU A CA 1
ATOM 2027 C C . LEU A 1 258 ? 4.610 4.024 -7.972 1.00 88.19 258 LEU A C 1
ATOM 2029 O O . LEU A 1 258 ? 5.372 3.946 -8.934 1.00 88.19 258 LEU A O 1
ATOM 2033 N N . PHE A 1 259 ? 3.287 4.123 -8.128 1.00 86.75 259 PHE A N 1
ATOM 2034 C CA . PHE A 1 259 ? 2.631 4.041 -9.434 1.00 86.75 259 PHE A CA 1
ATOM 2035 C C . PHE A 1 259 ? 3.124 5.114 -10.425 1.00 86.75 259 PHE A C 1
ATOM 2037 O O . PHE A 1 259 ? 3.608 4.728 -11.487 1.00 86.75 259 PHE A O 1
ATOM 2044 N N . PRO A 1 260 ? 3.090 6.427 -10.126 1.00 83.94 260 PRO A N 1
ATOM 2045 C CA . PRO A 1 260 ? 3.597 7.439 -11.045 1.00 83.94 260 PRO A CA 1
ATOM 2046 C C . PRO A 1 260 ? 5.090 7.276 -11.327 1.00 83.94 260 PRO A C 1
ATOM 2048 O O . PRO A 1 260 ? 5.502 7.360 -12.481 1.00 83.94 260 PRO A O 1
ATOM 2051 N N . LEU A 1 261 ? 5.882 6.989 -10.289 1.00 83.06 261 LEU A N 1
ATOM 2052 C CA . LEU A 1 261 ? 7.333 6.834 -10.385 1.00 83.06 261 LEU A CA 1
ATOM 2053 C C . LEU A 1 261 ? 7.740 5.686 -11.325 1.00 83.06 261 LEU A C 1
ATOM 2055 O O . LEU A 1 261 ? 8.734 5.813 -12.035 1.00 83.06 261 LEU A O 1
ATOM 2059 N N . LEU A 1 262 ? 6.981 4.584 -11.340 1.00 77.94 262 LEU A N 1
ATOM 2060 C CA . LEU A 1 262 ? 7.263 3.429 -12.198 1.00 77.94 262 LEU A CA 1
ATOM 2061 C C . LEU A 1 262 ? 6.567 3.483 -13.568 1.00 77.94 262 LEU A C 1
ATOM 2063 O O . LEU A 1 262 ? 7.161 3.017 -14.534 1.00 77.94 262 LEU A O 1
ATOM 2067 N N . TYR A 1 263 ? 5.331 3.995 -13.653 1.00 73.12 263 TYR A N 1
ATOM 2068 C CA . TYR A 1 263 ? 4.465 3.842 -14.838 1.00 73.12 263 TYR A CA 1
ATOM 2069 C C . TYR A 1 263 ? 4.185 5.129 -15.626 1.00 73.12 263 TYR A C 1
ATOM 2071 O O . TYR A 1 263 ? 3.802 5.020 -16.784 1.00 73.12 263 TYR A O 1
ATOM 2079 N N . LEU A 1 264 ? 4.262 6.319 -15.015 1.00 72.50 264 LEU A N 1
ATOM 2080 C CA . LEU A 1 264 ? 3.831 7.573 -15.667 1.00 72.50 264 LEU A CA 1
ATOM 2081 C C . LEU A 1 264 ? 4.972 8.540 -15.980 1.00 72.50 264 LEU A C 1
ATOM 2083 O O . LEU A 1 264 ? 4.791 9.451 -16.784 1.00 72.50 264 LEU A O 1
ATOM 2087 N N . VAL A 1 265 ? 6.111 8.406 -15.306 1.00 65.94 265 VAL A N 1
ATOM 2088 C CA . VAL A 1 265 ? 7.255 9.292 -15.519 1.00 65.94 265 VAL A CA 1
ATOM 2089 C C . VAL A 1 265 ? 8.072 8.766 -16.698 1.00 65.94 265 VAL A C 1
ATOM 2091 O O . VAL A 1 265 ? 8.993 7.972 -16.499 1.00 65.94 265 VAL A O 1
ATOM 2094 N N . ASP A 1 266 ? 7.744 9.242 -17.902 1.00 56.31 266 ASP A N 1
ATOM 2095 C CA . ASP A 1 266 ? 8.504 9.064 -19.154 1.00 56.31 266 ASP A CA 1
ATOM 2096 C C . ASP A 1 266 ? 9.497 10.203 -19.422 1.00 56.31 266 ASP A C 1
ATOM 2098 O O . ASP A 1 266 ? 9.173 11.376 -19.129 1.00 56.31 266 ASP A O 1
#

pLDDT: mean 70.07, std 22.63, range [23.97, 96.12]

Sequence (266 aa):
MNSAVETIPGEPPHAHHWTSVNAYHGAKLGMWLFLATEILLFSVLFTSFAIYRFLYLGEFHSASLQLDWRMGATNTAVLIISSFTAALAMDAAQHGNNKRVRNLLLFTVACGGIFLVVKYFEYSHKYDIGLFPGRTCPEVHADAASGHGDSHHGESDHGAKADHGGGHHQEFCWPTGDNALGLSDAQKEMLVSNNYKMYFGLYYCMTGLHALHVIIGMAVLSWVCLLASRGRFSEKYYTPVELGALYWHLVDLIWIYLFPLLYLVD

Foldseek 3Di:
DDDDDDDDPDDDPDPPPDDPVNVLVVVVVVLVVVLVVVVVVLVVLLVVLVVLCVVPVPLVVVVLVLDDLVLLVVLLVLLVVLLVLLVVLLVCLLVLNLVSNLVSLVSSLVSLVVSVVSVVVVVVVVVVQQLDFDDDDDPPPVPDDDDDDDDDDDDDDDDDDDDDDDDPPVDRDGDADDPRPPDDPVVNVSSVDPSSSVNVVSVCVSVVVLNVLSVVLSVLSVVVSVCSVVSVRDSSDSSSSVSSSVSSVSSSVSSVVSSCSRHVDD